Protein AF-A0A2N0QLE8-F1 (afdb_monomer_lite)

Radius of gyration: 38.14 Å; chains: 1; bounding box: 116×66×72 Å

pLDDT: mean 71.09, std 22.82, range [26.22, 97.25]

Sequence (219 aa):
MAENKKRPSTKAKSKGGPLIFEIIGLLLIAFGIIVYFEFGVVGSVVQSAAMFLFGNLYILLPFFSVFLALFLMIQRKGITFKDRIIQGSILIICSLSIFSHSFLFEDLTRSGAKVAAWVILFIGMILITGKALIPFIFEKGPELKKKFARKRKNKRSSGQRESKRPKRQVQKEESPANEIVATSFEEPPIIFKEPEPIEEPKISAFTQNIKNDTSETIE

Organism: NCBI:txid588596

Foldseek 3Di:
DDDPDDDPDPPPPCPPPLVVLLVVLVVLLVVLVCLLVVPPPSNVVVLVVLCVQQPPCSNCVSVVSNVVSVVSNVVVDDDDCPDPVNVVVVVVSNVNSVVNNVVNVVVVCVVVVVVVVVVVVVVVVVVVVVDDCVVVCVVCVVVVVVVVVVVVPVVPPPDDDDDDDDDDDDDDDDDDDDDDDDDDDDDDDDDDDDDDDDDDDDPPPPPPPPVPVVPPDDD

Secondary structure (DSSP, 8-state):
-----PPP---------THHHHHHHHHHHHHHHHHHTT-HHHHHHHHHHHHHHHGGGGGHHHHHHHHHHHHHHHH-----TT-HHHHHHHHHHHHHHHHHHHHHHHHHHHHHHHHHHHHHHHHHHHHHTTS-SHHHHHHHHHHHHHHHHHHHHTTSSS-----------------------------------PPPP-------SSSTTSSSSSSSS--

Structure (mmCIF, N/CA/C/O backbone):
data_AF-A0A2N0QLE8-F1
#
_entry.id   AF-A0A2N0QLE8-F1
#
loop_
_atom_site.group_PDB
_atom_site.id
_atom_site.type_symbol
_atom_site.label_atom_id
_atom_site.label_alt_id
_atom_site.label_comp_id
_atom_site.label_asym_id
_atom_site.label_entity_id
_atom_site.label_seq_id
_atom_site.pdbx_PDB_ins_code
_atom_site.Cartn_x
_atom_site.Cartn_y
_atom_site.Cartn_z
_atom_site.occupancy
_atom_site.B_iso_or_equiv
_atom_site.auth_seq_id
_atom_site.auth_comp_id
_atom_site.auth_asym_id
_atom_site.auth_atom_id
_atom_site.pdbx_PDB_model_num
ATOM 1 N N . MET A 1 1 ? -55.351 29.775 25.440 1.00 51.03 1 MET A N 1
ATOM 2 C CA . MET A 1 1 ? -54.182 29.670 24.539 1.00 51.03 1 MET A CA 1
ATOM 3 C C . MET A 1 1 ? -53.484 28.356 24.841 1.00 51.03 1 MET A C 1
ATOM 5 O O . MET A 1 1 ? -53.081 28.156 25.976 1.00 51.03 1 MET A O 1
ATOM 9 N N . ALA A 1 2 ? -53.468 27.428 23.882 1.00 50.97 2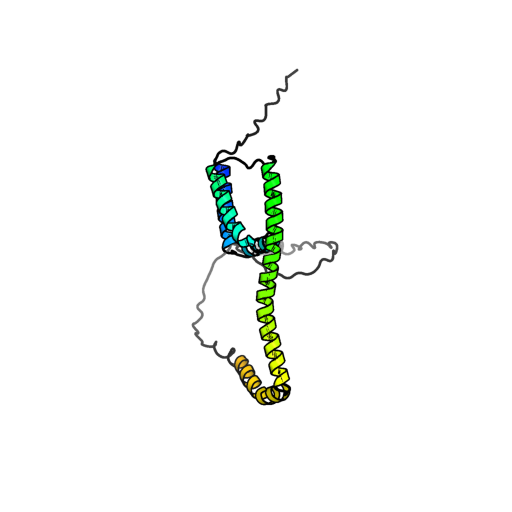 ALA A N 1
ATOM 10 C CA . ALA A 1 2 ? -52.936 26.080 24.066 1.00 50.97 2 ALA A CA 1
ATOM 11 C C . ALA A 1 2 ? -51.401 26.080 23.986 1.00 50.97 2 ALA A C 1
ATOM 13 O O . ALA A 1 2 ? -50.817 26.621 23.048 1.00 50.97 2 ALA A O 1
ATOM 14 N N . GLU A 1 3 ? -50.763 25.470 24.982 1.00 55.84 3 GLU A N 1
ATOM 15 C CA . GLU A 1 3 ? -49.319 25.281 25.076 1.00 55.84 3 GLU A CA 1
ATOM 16 C C . GLU A 1 3 ? -48.857 24.247 24.034 1.00 55.84 3 GLU A C 1
ATOM 18 O O . GLU A 1 3 ? -49.187 23.063 24.112 1.00 55.84 3 GLU A O 1
ATOM 23 N N . ASN A 1 4 ? -48.086 24.683 23.034 1.00 59.69 4 ASN A N 1
ATOM 24 C CA . ASN A 1 4 ? -47.469 23.779 22.065 1.00 59.69 4 ASN A CA 1
ATOM 25 C C . ASN A 1 4 ? -46.185 23.181 22.661 1.00 59.69 4 ASN A C 1
ATOM 27 O O . ASN A 1 4 ? -45.073 23.662 22.430 1.00 59.69 4 ASN A O 1
ATOM 31 N N . LYS A 1 5 ? -46.351 22.123 23.455 1.00 59.91 5 LYS A N 1
ATOM 32 C CA . LYS A 1 5 ? -45.246 21.330 23.992 1.00 59.91 5 LYS A CA 1
ATOM 33 C C . LYS A 1 5 ? -44.658 20.451 22.885 1.00 59.91 5 LYS A C 1
ATOM 35 O O . LYS A 1 5 ? -45.136 19.346 22.620 1.00 59.91 5 LYS A O 1
ATOM 40 N N . LYS A 1 6 ? -43.595 20.937 22.234 1.00 60.59 6 LYS A N 1
ATOM 41 C CA . LYS A 1 6 ? -42.796 20.143 21.289 1.00 60.59 6 LYS A CA 1
ATOM 42 C C . LYS A 1 6 ? -42.231 18.914 22.009 1.00 60.59 6 LYS A C 1
ATOM 44 O O . LYS A 1 6 ? -41.494 19.034 22.986 1.00 60.59 6 LYS A O 1
ATOM 49 N N . ARG A 1 7 ? -42.587 17.724 21.521 1.00 61.38 7 ARG A N 1
ATOM 50 C CA . ARG A 1 7 ? -42.044 16.446 22.002 1.00 61.38 7 ARG A CA 1
ATOM 51 C C . ARG A 1 7 ? -40.531 16.411 21.740 1.00 61.38 7 ARG A C 1
ATOM 53 O O . ARG A 1 7 ? -40.123 16.754 20.629 1.00 61.38 7 ARG A O 1
ATOM 60 N N . PRO A 1 8 ? -39.692 15.984 22.699 1.00 51.44 8 PRO A N 1
ATOM 61 C CA . PRO A 1 8 ? -38.280 15.779 22.420 1.00 51.44 8 PRO A CA 1
ATOM 62 C C . PRO A 1 8 ? -38.151 14.606 21.443 1.00 51.44 8 PRO A C 1
ATOM 64 O O . PRO A 1 8 ? -38.549 13.484 21.748 1.00 51.44 8 PRO A O 1
ATOM 67 N N . SER A 1 9 ? -37.619 14.861 20.246 1.00 51.72 9 SER A N 1
ATOM 68 C CA . SER A 1 9 ? -37.240 13.792 19.327 1.00 51.72 9 SER A CA 1
ATOM 69 C C . SER A 1 9 ? -36.093 13.014 19.969 1.00 51.72 9 SER A C 1
ATOM 71 O O . SER A 1 9 ? -34.979 13.534 20.094 1.00 51.72 9 SER A O 1
ATOM 73 N N . THR A 1 10 ? -36.351 11.784 20.399 1.00 53.03 10 THR A N 1
ATOM 74 C CA . THR A 1 10 ? -35.316 10.876 20.888 1.00 53.03 10 THR A CA 1
ATOM 75 C C . THR A 1 10 ? -34.367 10.577 19.732 1.00 53.03 10 THR A C 1
ATOM 77 O O . THR A 1 10 ? -34.635 9.713 18.902 1.00 53.03 10 THR A O 1
ATOM 80 N N . LYS A 1 11 ? -33.251 11.309 19.635 1.00 47.53 11 LYS A N 1
ATOM 81 C CA . LYS A 1 11 ? -32.149 10.896 18.766 1.00 47.53 11 LYS A CA 1
ATOM 82 C C . LYS A 1 11 ? -31.651 9.553 19.295 1.00 47.53 11 LYS A C 1
ATOM 84 O O . LYS A 1 11 ? -31.112 9.499 20.400 1.00 47.53 11 LYS A O 1
ATOM 89 N N . ALA A 1 12 ? -31.849 8.488 18.519 1.00 48.75 12 ALA A N 1
ATOM 90 C CA . ALA A 1 12 ? -31.263 7.181 18.777 1.00 48.75 12 ALA A CA 1
ATOM 91 C C . ALA A 1 12 ? -29.738 7.338 18.804 1.00 48.75 12 ALA A C 1
ATOM 93 O O . ALA A 1 12 ? -29.064 7.417 17.780 1.00 48.75 12 ALA A O 1
ATOM 94 N N . LYS A 1 13 ? -29.195 7.476 20.010 1.00 48.50 13 LYS A N 1
ATOM 95 C CA . LYS A 1 13 ? -27.764 7.554 20.258 1.00 48.50 13 LYS A CA 1
ATOM 96 C C . LYS A 1 13 ? -27.242 6.128 20.145 1.00 48.50 13 LYS A C 1
ATOM 98 O O . LYS A 1 13 ? -27.149 5.440 21.159 1.00 48.50 13 LYS A O 1
ATOM 103 N N . SER A 1 14 ? -26.934 5.663 18.932 1.00 55.22 14 SER A N 1
ATOM 104 C CA . SER A 1 14 ? -26.194 4.411 18.768 1.00 55.22 14 SER A CA 1
ATOM 105 C C . SER A 1 14 ? -24.768 4.649 19.265 1.00 55.22 14 SER A C 1
ATOM 107 O O . SER A 1 14 ? -23.844 4.946 18.508 1.00 55.22 14 SER A O 1
ATOM 109 N N . LYS A 1 15 ? -24.588 4.576 20.586 1.00 53.97 15 LYS A N 1
ATOM 110 C CA . LYS A 1 15 ? -23.293 4.266 21.176 1.00 53.97 15 LYS A CA 1
ATOM 111 C C . LYS A 1 15 ? -22.970 2.868 20.676 1.00 53.97 15 LYS A C 1
ATOM 113 O O . LYS A 1 15 ? -23.457 1.890 21.231 1.00 53.97 15 LYS A O 1
ATOM 118 N N . GLY A 1 16 ? -22.266 2.802 19.554 1.00 58.22 16 GLY A N 1
ATOM 119 C CA . GLY A 1 16 ? -21.812 1.549 18.992 1.00 58.22 16 GLY A CA 1
ATOM 120 C C . GLY A 1 16 ? -21.082 0.771 20.068 1.00 58.22 16 GLY A C 1
ATOM 121 O O . GLY A 1 16 ? -20.098 1.258 20.622 1.00 58.22 16 GLY A O 1
ATOM 122 N N . GLY A 1 17 ? -21.640 -0.378 20.429 1.00 76.19 17 GLY A N 1
ATOM 123 C CA . GLY A 1 17 ? -21.050 -1.243 21.431 1.00 76.19 17 GLY A CA 1
ATOM 124 C C . GLY A 1 17 ? -19.726 -1.850 20.947 1.00 76.19 17 GLY A C 1
ATOM 125 O O . GLY A 1 17 ? -19.230 -1.516 19.867 1.00 76.19 17 GLY A O 1
ATOM 126 N N . PRO A 1 18 ? -19.182 -2.809 21.711 1.00 80.19 18 PRO A N 1
ATOM 127 C CA . PRO A 1 18 ? -17.963 -3.547 21.367 1.00 80.19 18 PRO A CA 1
ATOM 128 C C . PRO A 1 18 ? -17.946 -4.130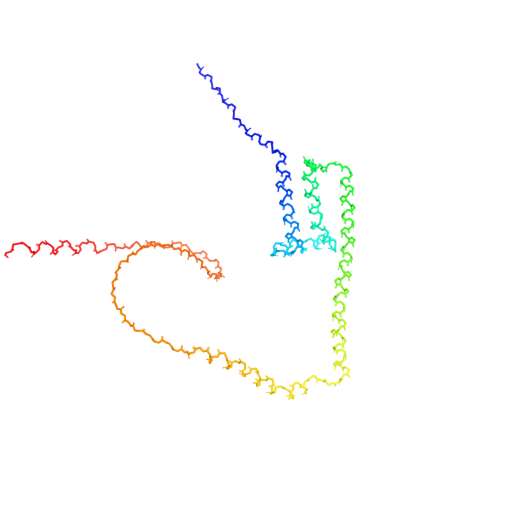 19.941 1.00 80.19 18 PRO A C 1
ATOM 130 O O . PRO A 1 18 ? -16.876 -4.311 19.371 1.00 80.19 18 PRO A O 1
ATOM 133 N N . LEU A 1 19 ? -19.126 -4.363 19.358 1.00 87.94 19 LEU A N 1
ATOM 134 C CA . LEU A 1 19 ? -19.336 -4.947 18.033 1.00 87.94 19 LEU A CA 1
ATOM 135 C C . LEU A 1 19 ? -18.726 -4.136 16.880 1.00 87.94 19 LEU A C 1
ATOM 137 O O . LEU A 1 19 ? -18.297 -4.725 15.895 1.00 87.94 19 LEU A O 1
ATOM 141 N N . ILE A 1 20 ? -18.640 -2.801 16.978 1.00 88.12 20 ILE A N 1
ATOM 142 C CA . ILE A 1 20 ? -18.041 -1.997 15.892 1.00 88.12 20 ILE A CA 1
ATOM 143 C C . ILE A 1 20 ? -16.554 -2.325 15.729 1.00 88.12 20 ILE A C 1
ATOM 145 O O . ILE A 1 20 ? -16.068 -2.433 14.605 1.00 88.12 20 ILE A O 1
ATOM 149 N N . PHE A 1 21 ? -15.843 -2.510 16.844 1.00 89.75 21 PHE A N 1
ATOM 150 C CA . PHE A 1 21 ? -14.416 -2.832 16.841 1.00 89.75 21 PHE A CA 1
ATOM 151 C C . PHE A 1 21 ? -14.147 -4.232 16.274 1.00 89.75 21 PHE A C 1
ATOM 153 O O . PHE A 1 21 ? -13.132 -4.459 15.622 1.00 89.75 21 PHE A O 1
ATOM 160 N N . GLU A 1 22 ? -15.081 -5.159 16.466 1.00 92.12 22 GLU A N 1
ATOM 161 C CA . GLU A 1 22 ? -15.001 -6.502 15.899 1.00 92.12 22 GLU A CA 1
ATOM 162 C C . G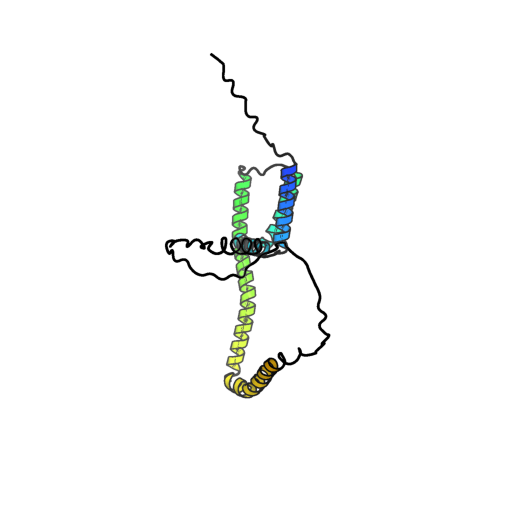LU A 1 22 ? -15.257 -6.494 14.389 1.00 92.12 22 GLU A C 1
ATOM 164 O O . GLU A 1 22 ? -14.443 -7.005 13.626 1.00 92.12 22 GLU A O 1
ATOM 169 N N . ILE A 1 23 ? -16.322 -5.824 13.937 1.00 94.06 23 ILE A N 1
ATOM 170 C CA . ILE A 1 23 ? -16.660 -5.721 12.510 1.00 94.06 23 ILE A CA 1
ATOM 171 C C . ILE A 1 23 ? -15.545 -5.011 11.735 1.00 94.06 23 ILE A C 1
ATOM 173 O O . ILE A 1 23 ? -15.119 -5.492 10.686 1.00 94.06 23 ILE A O 1
ATOM 177 N N . ILE A 1 24 ? -15.043 -3.884 12.254 1.00 93.69 24 ILE A N 1
ATOM 178 C CA . ILE A 1 24 ? -13.978 -3.133 11.581 1.00 93.69 24 ILE A CA 1
ATOM 179 C C . ILE A 1 24 ? -12.664 -3.925 11.566 1.00 93.69 24 ILE A C 1
ATOM 181 O O . ILE A 1 24 ? -11.942 -3.876 10.575 1.00 93.69 24 ILE A O 1
ATOM 185 N N . GLY A 1 25 ? -12.370 -4.691 12.624 1.00 94.38 25 GLY A N 1
ATOM 186 C CA . GLY A 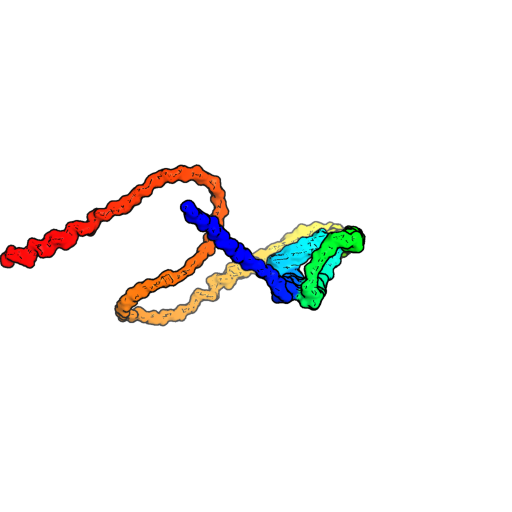1 25 ? -11.203 -5.568 12.665 1.00 94.38 25 GLY A CA 1
ATOM 187 C C . GLY A 1 25 ? -11.308 -6.696 11.639 1.00 94.38 25 GLY A C 1
ATOM 188 O O . GLY A 1 25 ? -10.359 -6.948 10.904 1.00 94.38 25 GLY A O 1
ATOM 189 N N . LEU A 1 26 ? -12.477 -7.327 11.514 1.00 95.75 26 LEU A N 1
ATOM 190 C CA . LEU A 1 26 ? -12.699 -8.425 10.570 1.00 95.75 26 LEU A CA 1
ATOM 191 C C . LEU A 1 26 ? -12.578 -7.921 9.124 1.00 95.75 26 LEU A C 1
ATOM 193 O O . LEU A 1 26 ? -11.944 -8.563 8.286 1.00 95.75 26 LEU A O 1
ATOM 197 N N . LEU A 1 27 ? -13.086 -6.712 8.865 1.00 96.69 27 LEU A N 1
ATOM 198 C CA . LEU A 1 27 ? -12.907 -6.011 7.596 1.00 96.69 27 LEU A CA 1
ATOM 199 C C . LEU A 1 27 ? -11.430 -5.682 7.320 1.00 96.69 27 LEU A C 1
ATOM 201 O O . LEU A 1 27 ? -10.964 -5.915 6.207 1.00 96.69 27 LEU A O 1
ATOM 205 N N . LEU A 1 28 ? -10.671 -5.199 8.313 1.00 95.81 28 LEU A N 1
ATOM 206 C CA . LEU A 1 28 ? -9.233 -4.930 8.159 1.00 95.81 28 LEU A CA 1
ATOM 207 C C . LEU A 1 28 ? -8.415 -6.203 7.888 1.00 95.81 28 LEU A C 1
ATOM 209 O O . LEU A 1 28 ? -7.434 -6.150 7.146 1.00 95.81 28 LEU A O 1
ATOM 213 N N . ILE A 1 29 ? -8.795 -7.337 8.488 1.00 97.25 29 ILE A N 1
ATOM 214 C CA . ILE A 1 29 ? -8.159 -8.636 8.225 1.00 97.25 29 ILE A CA 1
ATOM 215 C C . ILE A 1 29 ? -8.434 -9.054 6.784 1.00 97.25 29 ILE A C 1
ATOM 217 O O . ILE A 1 29 ? -7.495 -9.376 6.060 1.00 97.25 29 ILE A O 1
ATOM 221 N N . ALA A 1 30 ? -9.696 -8.999 6.345 1.00 97.00 30 ALA A N 1
ATOM 222 C CA . ALA A 1 30 ? -10.063 -9.312 4.966 1.00 97.00 30 ALA A CA 1
ATOM 223 C C . ALA A 1 30 ? -9.307 -8.418 3.969 1.00 97.00 30 ALA A C 1
ATOM 225 O O . ALA A 1 30 ? -8.750 -8.916 2.994 1.00 97.00 30 ALA A O 1
ATOM 226 N N . PHE A 1 31 ? -9.210 -7.117 4.254 1.00 96.38 31 PHE A N 1
ATOM 227 C CA . PHE A 1 31 ? -8.419 -6.180 3.461 1.00 96.38 31 PHE A CA 1
ATOM 228 C C . PHE A 1 31 ? -6.929 -6.551 3.435 1.00 96.38 31 PHE A C 1
ATOM 230 O O . PHE A 1 31 ? -6.338 -6.617 2.362 1.00 96.38 31 PHE A O 1
ATOM 237 N N . GLY A 1 32 ? -6.330 -6.857 4.590 1.00 96.38 32 GLY A N 1
ATOM 238 C CA . GLY A 1 32 ? -4.931 -7.280 4.680 1.00 96.38 32 GLY A CA 1
ATOM 239 C C . GLY A 1 32 ? -4.643 -8.544 3.867 1.00 96.38 32 GLY A C 1
ATOM 240 O O . GLY A 1 32 ? -3.634 -8.603 3.173 1.00 96.38 32 GLY A O 1
ATOM 241 N N . ILE A 1 33 ? -5.557 -9.518 3.887 1.00 96.56 33 ILE A N 1
ATOM 242 C CA . ILE A 1 33 ? -5.473 -10.743 3.078 1.00 96.56 33 ILE A CA 1
ATOM 243 C C . ILE A 1 33 ? -5.570 -10.415 1.580 1.00 96.56 33 ILE A C 1
ATOM 245 O O . ILE A 1 33 ? -4.753 -10.899 0.801 1.00 96.56 33 ILE A O 1
ATOM 249 N N . ILE A 1 34 ? -6.530 -9.577 1.171 1.00 96.44 34 ILE A N 1
ATOM 250 C CA . ILE A 1 34 ? -6.701 -9.153 -0.231 1.00 96.44 34 ILE A CA 1
ATOM 251 C C . ILE A 1 34 ? -5.445 -8.473 -0.768 1.00 96.44 34 ILE A C 1
ATOM 253 O O . ILE A 1 34 ? -5.038 -8.758 -1.892 1.00 96.44 34 ILE A O 1
ATOM 257 N N . VAL A 1 35 ? -4.831 -7.599 0.029 1.00 96.25 35 VAL A N 1
ATOM 258 C CA . VAL A 1 35 ? -3.577 -6.939 -0.340 1.00 96.25 35 VAL A CA 1
ATOM 259 C C . VAL A 1 35 ? -2.440 -7.957 -0.397 1.00 96.25 35 VAL A C 1
ATOM 261 O O . VAL A 1 35 ? -1.803 -8.064 -1.433 1.00 96.25 35 VAL A O 1
ATOM 264 N N . TYR A 1 36 ? -2.243 -8.772 0.647 1.00 95.50 36 TYR A N 1
ATOM 265 C CA . TYR A 1 36 ? -1.140 -9.742 0.721 1.00 95.50 36 TYR A CA 1
ATOM 266 C C . TYR A 1 36 ? -1.083 -10.703 -0.471 1.00 95.50 36 TYR A C 1
ATOM 268 O O . TYR A 1 36 ? -0.008 -10.959 -1.008 1.00 95.50 36 TYR A O 1
ATOM 276 N N . PHE A 1 37 ? -2.237 -11.233 -0.879 1.00 96.31 37 PHE A N 1
ATOM 277 C CA . PHE A 1 37 ? -2.338 -12.149 -2.015 1.00 96.31 37 PHE A CA 1
ATOM 278 C C . PHE A 1 37 ? -2.532 -11.442 -3.361 1.00 96.31 37 PHE A C 1
ATOM 280 O O . PHE A 1 37 ? -2.709 -12.120 -4.370 1.00 96.31 37 PHE A O 1
ATOM 287 N N . GLU A 1 38 ? -2.539 -10.107 -3.385 1.00 95.25 38 GLU A N 1
ATOM 288 C CA . GLU A 1 38 ? -2.814 -9.306 -4.579 1.00 95.25 38 GLU A CA 1
ATOM 289 C C . GLU A 1 38 ? -4.123 -9.726 -5.281 1.00 95.25 38 GLU A C 1
ATOM 291 O O . GLU A 1 38 ? -4.199 -9.812 -6.509 1.00 95.25 38 GLU A O 1
ATOM 296 N N . PHE A 1 39 ? -5.185 -10.012 -4.514 1.00 94.25 39 PHE A N 1
ATOM 297 C CA . PHE A 1 39 ? -6.436 -10.503 -5.091 1.00 94.25 39 PHE A CA 1
ATOM 298 C C . PHE A 1 39 ? -7.105 -9.432 -5.965 1.00 94.25 39 PHE A C 1
ATOM 300 O O . PHE A 1 39 ? -7.609 -8.406 -5.494 1.00 94.25 39 PHE A O 1
ATOM 307 N N . GLY A 1 40 ? -7.145 -9.715 -7.268 1.00 94.00 40 GLY A N 1
ATOM 308 C CA . GLY A 1 40 ? -7.770 -8.869 -8.276 1.00 94.00 40 GLY A CA 1
ATOM 309 C C . GLY A 1 40 ? -7.046 -7.540 -8.514 1.00 94.00 40 GLY A C 1
ATOM 310 O O . GLY A 1 40 ? -5.898 -7.316 -8.123 1.00 94.00 40 GLY A O 1
ATOM 311 N N . VAL A 1 41 ? -7.754 -6.620 -9.170 1.00 96.38 41 VAL A N 1
ATOM 312 C CA . VAL A 1 41 ? -7.236 -5.271 -9.449 1.00 96.38 41 VAL A CA 1
ATOM 313 C C . VAL A 1 41 ? -7.063 -4.475 -8.156 1.00 96.38 41 VAL A C 1
ATOM 315 O O . VAL A 1 41 ? -6.105 -3.728 -8.017 1.00 96.38 41 VAL A O 1
ATOM 318 N N . VAL A 1 42 ? -7.953 -4.657 -7.176 1.00 94.75 42 VAL A N 1
ATOM 319 C CA . VAL A 1 42 ? -7.891 -3.915 -5.909 1.00 94.75 42 VAL A CA 1
ATOM 320 C C . VAL A 1 42 ? -6.622 -4.268 -5.138 1.00 94.75 42 VAL A C 1
ATOM 322 O O . VAL A 1 42 ? -5.897 -3.361 -4.743 1.00 94.75 42 VAL A O 1
ATOM 325 N N . GLY A 1 43 ? -6.325 -5.561 -4.969 1.00 94.94 43 GLY A N 1
ATOM 326 C CA . GLY A 1 43 ? -5.116 -6.003 -4.276 1.00 94.94 43 GLY A CA 1
ATOM 327 C C . GLY A 1 43 ? -3.854 -5.470 -4.949 1.00 94.94 43 GLY A C 1
ATOM 328 O O . GLY A 1 43 ? -3.052 -4.811 -4.299 1.00 94.94 43 GLY A O 1
ATOM 329 N N . SER A 1 44 ? -3.725 -5.658 -6.263 1.00 94.94 44 SER A N 1
ATOM 330 C CA . SER A 1 44 ? -2.540 -5.220 -7.015 1.00 94.94 44 SER A CA 1
ATOM 331 C C . SER A 1 44 ? -2.368 -3.696 -7.076 1.00 94.94 44 SER A C 1
ATOM 333 O O . SER A 1 44 ? -1.248 -3.203 -6.936 1.00 94.94 44 SER A O 1
ATOM 335 N N . VAL A 1 45 ? -3.446 -2.918 -7.222 1.00 96.75 45 VAL A N 1
ATOM 336 C CA . VAL A 1 45 ? -3.378 -1.444 -7.207 1.00 96.75 45 VAL A CA 1
ATOM 337 C C . VAL A 1 45 ? -3.018 -0.930 -5.820 1.00 96.75 45 VAL A C 1
ATOM 339 O O . VAL A 1 45 ? -2.161 -0.057 -5.700 1.00 96.75 45 VAL A O 1
ATOM 342 N N . VAL A 1 46 ? -3.624 -1.480 -4.767 1.00 96.62 46 VAL A N 1
ATOM 343 C CA . VAL A 1 46 ? -3.294 -1.099 -3.388 1.00 96.62 46 VAL A CA 1
ATOM 344 C C . VAL A 1 46 ? -1.855 -1.486 -3.055 1.00 96.62 46 VAL A C 1
ATOM 346 O O . VAL A 1 46 ? -1.140 -0.680 -2.469 1.00 96.62 46 VAL A O 1
ATOM 349 N N . GLN A 1 47 ? -1.402 -2.666 -3.481 1.00 95.81 47 GLN A N 1
ATOM 350 C CA . GLN A 1 47 ? -0.019 -3.123 -3.337 1.00 95.81 47 GLN A CA 1
ATOM 351 C C . GLN A 1 47 ? 0.955 -2.201 -4.081 1.00 95.81 47 GLN A C 1
ATOM 353 O O . GLN A 1 47 ? 1.966 -1.795 -3.519 1.00 95.81 47 GLN A O 1
ATOM 358 N N . SER A 1 48 ? 0.621 -1.793 -5.308 1.00 94.75 48 SER A N 1
ATOM 359 C CA . SER A 1 48 ? 1.436 -0.864 -6.102 1.00 94.75 48 SER A CA 1
ATOM 360 C C . SER A 1 48 ? 1.498 0.524 -5.463 1.00 94.75 48 SER A C 1
ATOM 362 O O . SER A 1 48 ? 2.566 1.124 -5.373 1.00 94.75 48 SER A O 1
ATOM 364 N N . ALA A 1 49 ? 0.369 1.028 -4.959 1.00 95.50 49 ALA A N 1
ATOM 365 C CA . ALA A 1 49 ? 0.319 2.287 -4.223 1.00 95.50 49 ALA A CA 1
ATOM 366 C C . ALA A 1 49 ? 1.113 2.203 -2.910 1.00 95.50 49 ALA A C 1
ATOM 368 O O . ALA A 1 49 ? 1.825 3.139 -2.556 1.00 95.50 49 ALA A O 1
ATOM 369 N N . ALA A 1 50 ? 1.045 1.073 -2.207 1.00 94.81 50 ALA A N 1
ATOM 370 C CA . ALA A 1 50 ? 1.830 0.821 -1.006 1.00 94.81 50 ALA A CA 1
ATOM 371 C C . ALA A 1 50 ? 3.331 0.756 -1.311 1.00 94.81 50 ALA A C 1
ATOM 373 O O . ALA A 1 50 ? 4.118 1.369 -0.596 1.00 94.81 50 ALA A O 1
ATOM 374 N N . MET A 1 51 ? 3.723 0.074 -2.389 1.00 93.56 51 MET A N 1
ATOM 375 C CA . MET A 1 51 ? 5.099 0.040 -2.892 1.00 93.56 51 MET A CA 1
ATOM 376 C C . MET A 1 51 ? 5.603 1.446 -3.216 1.00 93.56 51 MET A C 1
ATOM 378 O O . MET A 1 51 ? 6.727 1.795 -2.870 1.00 93.56 51 MET A O 1
ATOM 382 N N . PHE A 1 52 ? 4.745 2.279 -3.802 1.00 93.19 52 PHE A N 1
ATOM 383 C CA . PHE A 1 52 ? 5.059 3.673 -4.088 1.00 93.19 52 PHE A CA 1
ATOM 384 C C . PHE A 1 52 ? 5.155 4.556 -2.832 1.00 93.19 52 PHE A C 1
ATOM 386 O O . PHE A 1 52 ? 5.951 5.481 -2.826 1.00 93.19 52 PHE A O 1
ATOM 393 N N . LEU A 1 53 ? 4.370 4.312 -1.773 1.00 93.00 53 LEU A N 1
ATOM 394 C CA . LEU A 1 53 ? 4.397 5.138 -0.551 1.00 93.00 53 LEU A CA 1
ATOM 395 C C . LEU A 1 53 ? 5.422 4.689 0.491 1.00 93.00 53 LEU A C 1
ATOM 397 O O . LEU A 1 53 ? 5.880 5.516 1.279 1.00 93.00 53 LEU A O 1
ATOM 401 N N . PHE A 1 54 ? 5.728 3.394 0.553 1.00 94.12 54 PHE A N 1
ATOM 402 C CA . PHE A 1 54 ? 6.563 2.789 1.596 1.00 94.12 54 PHE A CA 1
ATOM 403 C C . PHE A 1 54 ? 7.872 2.210 1.056 1.00 94.12 54 PHE A C 1
ATOM 405 O O . PHE A 1 54 ? 8.690 1.717 1.836 1.00 94.12 54 PHE A O 1
ATOM 412 N N . GLY A 1 55 ? 8.104 2.257 -0.256 1.00 92.62 55 GLY A N 1
ATOM 413 C CA . GLY A 1 55 ? 9.262 1.634 -0.882 1.00 92.62 55 GLY A CA 1
ATOM 414 C C . GLY A 1 55 ? 9.225 0.112 -0.723 1.00 92.62 55 GLY A C 1
ATOM 415 O O . GLY A 1 55 ? 8.174 -0.517 -0.831 1.00 92.62 55 GLY A O 1
ATOM 416 N N . ASN A 1 56 ? 10.369 -0.489 -0.397 1.00 92.25 56 ASN A N 1
ATOM 417 C CA . ASN A 1 56 ? 10.499 -1.935 -0.197 1.00 92.25 56 ASN A CA 1
ATOM 418 C C . ASN A 1 56 ? 9.702 -2.475 1.017 1.00 92.25 56 ASN A C 1
ATOM 420 O O . ASN A 1 56 ? 9.339 -3.648 1.065 1.00 92.25 56 ASN A O 1
ATOM 424 N N . LEU A 1 57 ? 9.362 -1.621 1.990 1.00 93.31 57 LEU A N 1
ATOM 425 C CA . LEU A 1 57 ? 8.595 -1.988 3.192 1.00 93.31 57 LEU A CA 1
ATOM 426 C C . LEU A 1 57 ? 7.108 -2.292 2.937 1.00 93.31 57 LEU A C 1
ATOM 428 O O . LEU A 1 57 ? 6.400 -2.660 3.875 1.00 93.31 57 LEU A O 1
ATOM 432 N N . TYR A 1 58 ? 6.614 -2.175 1.702 1.00 93.19 58 TYR A N 1
ATOM 433 C CA . TYR A 1 58 ? 5.206 -2.429 1.373 1.00 93.19 58 TYR A CA 1
ATOM 434 C C . TYR A 1 58 ? 4.731 -3.838 1.744 1.00 93.19 58 TYR A C 1
ATOM 436 O O . TYR A 1 58 ? 3.577 -4.005 2.133 1.00 93.19 58 TYR A O 1
ATOM 444 N N . ILE A 1 59 ? 5.625 -4.834 1.709 1.00 90.88 59 ILE A N 1
ATOM 445 C CA . ILE A 1 59 ? 5.310 -6.210 2.114 1.00 90.88 59 ILE A CA 1
ATOM 446 C C . ILE A 1 59 ? 4.871 -6.297 3.580 1.00 90.88 59 ILE A C 1
ATOM 448 O O . ILE A 1 59 ? 4.128 -7.200 3.950 1.00 90.88 59 ILE A O 1
ATOM 452 N N . LEU A 1 60 ? 5.293 -5.345 4.418 1.00 94.25 60 LEU A N 1
ATOM 453 C CA . LEU A 1 60 ? 4.956 -5.288 5.837 1.00 94.25 60 LEU A CA 1
ATOM 454 C C . LEU A 1 60 ? 3.554 -4.710 6.085 1.00 94.25 60 LEU A C 1
ATOM 456 O O . LEU A 1 60 ? 2.959 -4.975 7.129 1.00 94.25 60 LEU A O 1
ATOM 460 N N . LEU A 1 61 ? 3.005 -3.955 5.128 1.00 94.62 61 LEU A N 1
ATOM 461 C CA . LEU A 1 61 ? 1.692 -3.317 5.223 1.00 94.62 61 LEU A CA 1
ATOM 462 C C . LEU A 1 61 ? 0.547 -4.309 5.521 1.00 94.62 61 LEU A C 1
ATOM 464 O O . LEU A 1 61 ? -0.199 -4.055 6.471 1.00 94.62 61 LEU A O 1
ATOM 468 N N . PRO A 1 62 ? 0.380 -5.437 4.797 1.00 95.19 62 PRO A N 1
ATOM 469 C CA . PRO A 1 62 ? -0.673 -6.402 5.111 1.00 95.19 62 PRO A CA 1
ATOM 470 C C . PRO A 1 62 ? -0.509 -7.034 6.501 1.00 95.19 62 PRO A C 1
ATOM 472 O O . PRO A 1 62 ? -1.498 -7.180 7.220 1.00 95.19 62 PRO A O 1
ATOM 475 N N . PHE A 1 63 ? 0.722 -7.333 6.937 1.00 96.12 63 PHE A N 1
ATOM 476 C CA . PHE A 1 63 ? 0.976 -7.840 8.294 1.00 96.12 63 PHE A CA 1
ATOM 477 C C . PHE A 1 63 ? 0.624 -6.803 9.361 1.00 96.12 63 PHE A C 1
ATOM 479 O O . PHE A 1 63 ? -0.002 -7.135 10.368 1.00 96.12 63 PHE A O 1
ATOM 486 N N . PHE A 1 64 ? 0.974 -5.536 9.126 1.00 94.75 64 PHE A N 1
ATOM 487 C CA . PHE A 1 64 ? 0.622 -4.436 10.015 1.00 94.75 64 PHE A CA 1
ATOM 488 C C . PHE A 1 64 ? -0.895 -4.217 10.077 1.00 94.75 64 PHE A C 1
ATOM 490 O O . PHE A 1 64 ? -1.425 -3.989 11.160 1.00 94.75 64 PHE A O 1
ATOM 497 N N . SER A 1 65 ? -1.613 -4.365 8.957 1.00 95.56 65 SER A N 1
ATOM 498 C CA . SER A 1 65 ? -3.083 -4.311 8.918 1.00 95.56 65 SER A CA 1
ATOM 499 C C . SER A 1 65 ? -3.712 -5.404 9.784 1.00 95.56 65 SER A C 1
ATOM 501 O O . SER A 1 65 ? -4.592 -5.124 10.596 1.00 95.56 65 SER A O 1
ATOM 503 N N . VAL A 1 66 ? -3.229 -6.646 9.673 1.00 96.75 66 VAL A N 1
ATOM 504 C CA . VAL A 1 66 ? -3.718 -7.765 10.495 1.00 96.75 66 VAL A CA 1
ATOM 505 C C . VAL A 1 66 ? -3.394 -7.543 11.975 1.00 96.75 66 VAL A C 1
ATOM 507 O O . VAL A 1 66 ? -4.266 -7.716 12.826 1.00 96.75 66 VAL A O 1
ATOM 510 N N . PHE A 1 67 ? -2.177 -7.095 12.296 1.00 95.62 67 PHE A N 1
ATOM 511 C CA . PHE A 1 67 ? -1.798 -6.752 13.668 1.00 95.62 67 PHE A CA 1
ATOM 512 C C . PHE A 1 67 ? -2.678 -5.635 14.247 1.00 95.62 67 PHE A C 1
ATOM 514 O O . PHE A 1 67 ? -3.161 -5.752 15.374 1.00 95.62 67 PHE A O 1
ATOM 521 N N . LEU A 1 68 ? -2.940 -4.578 13.472 1.00 94.50 68 LEU A N 1
ATOM 522 C CA . LEU A 1 68 ? -3.793 -3.466 13.882 1.00 94.50 68 LEU A CA 1
ATOM 523 C C . LEU A 1 68 ? -5.240 -3.920 14.102 1.00 94.50 68 LEU A C 1
ATOM 525 O O . LEU A 1 68 ? -5.878 -3.479 15.055 1.00 94.50 68 LEU A O 1
ATOM 529 N N . ALA A 1 69 ? -5.737 -4.838 13.272 1.00 95.00 69 ALA A N 1
ATOM 530 C CA . ALA A 1 69 ? -7.053 -5.440 13.437 1.00 95.00 69 ALA A CA 1
ATOM 531 C C . ALA A 1 69 ? -7.178 -6.215 14.753 1.00 95.00 69 ALA A C 1
ATOM 533 O O . ALA A 1 69 ? -8.117 -5.987 15.516 1.00 95.00 69 ALA A O 1
ATOM 534 N N . LEU A 1 70 ? -6.205 -7.087 15.039 1.00 94.88 70 LEU A N 1
ATOM 535 C CA . LEU A 1 70 ? -6.126 -7.844 16.290 1.00 94.88 70 LEU A CA 1
ATOM 536 C C . LEU A 1 70 ? -6.055 -6.897 17.489 1.00 94.88 70 LEU A C 1
ATOM 538 O O . LEU A 1 70 ? -6.837 -7.018 18.431 1.00 94.88 70 LEU A O 1
ATOM 542 N N . PHE A 1 71 ? -5.161 -5.910 17.433 1.00 93.44 71 PHE A N 1
ATOM 543 C CA . PHE A 1 71 ? -5.008 -4.909 18.482 1.00 93.44 71 PHE A CA 1
ATOM 544 C C . PHE A 1 71 ? -6.321 -4.162 18.755 1.00 93.44 71 PHE A C 1
ATOM 546 O O . PHE A 1 71 ? -6.717 -4.000 19.911 1.00 93.44 71 PHE A O 1
ATOM 553 N N . LEU A 1 72 ? -7.027 -3.752 17.700 1.00 91.81 72 LEU A N 1
ATOM 554 C CA . LEU A 1 72 ? -8.283 -3.013 17.788 1.00 91.81 72 LEU A CA 1
ATOM 555 C C . LEU A 1 72 ? -9.433 -3.890 18.322 1.00 91.81 72 LEU A C 1
ATOM 557 O O . LEU A 1 72 ? -10.199 -3.423 19.169 1.00 91.81 72 LEU A O 1
ATOM 561 N N . MET A 1 73 ? -9.503 -5.165 17.918 1.00 91.50 73 MET A N 1
ATOM 562 C CA . MET A 1 73 ? -10.445 -6.157 18.459 1.00 91.50 73 MET A CA 1
ATOM 563 C C . MET A 1 73 ? -10.233 -6.410 19.957 1.00 91.50 73 MET A C 1
ATOM 565 O O . MET A 1 73 ? -11.202 -6.510 20.711 1.00 91.50 73 MET A O 1
ATOM 569 N N . ILE A 1 74 ? -8.977 -6.491 20.404 1.00 92.25 74 ILE A N 1
ATOM 570 C CA . ILE A 1 74 ? -8.630 -6.797 21.799 1.00 92.25 74 ILE A CA 1
ATOM 571 C C . ILE A 1 74 ? -8.858 -5.577 22.692 1.00 92.25 74 ILE A C 1
ATOM 573 O O . ILE A 1 74 ? -9.531 -5.667 23.722 1.00 92.25 74 ILE A O 1
ATOM 577 N N . GLN A 1 75 ? -8.302 -4.425 22.306 1.00 86.69 75 GLN A N 1
ATOM 578 C CA . GLN A 1 75 ? -8.306 -3.235 23.154 1.00 86.69 75 GLN A CA 1
ATOM 579 C C . GLN A 1 75 ? -9.656 -2.521 23.174 1.00 86.69 75 GLN A C 1
ATOM 581 O O . GLN A 1 75 ? -9.960 -1.863 24.169 1.00 86.69 75 GLN A O 1
ATOM 586 N N . ARG A 1 76 ? -10.468 -2.641 22.110 1.00 87.62 76 ARG A N 1
ATOM 587 C CA . ARG A 1 76 ? -11.797 -2.005 21.990 1.00 87.62 76 ARG A CA 1
ATOM 588 C C . ARG A 1 76 ? -11.782 -0.507 22.333 1.00 87.62 76 ARG A C 1
ATOM 590 O O . ARG A 1 76 ? -12.738 0.037 22.885 1.00 87.62 76 ARG A O 1
ATOM 597 N N . LYS A 1 77 ? -10.663 0.156 22.033 1.00 82.06 77 LYS A N 1
ATOM 598 C CA . LYS A 1 77 ? -10.411 1.585 22.248 1.00 82.06 77 LYS A CA 1
ATOM 599 C C . LYS A 1 77 ? -9.963 2.192 20.922 1.00 82.06 77 LYS A C 1
ATOM 601 O O . LYS A 1 77 ? -9.154 1.601 20.213 1.00 82.06 77 LYS A O 1
ATOM 606 N N . GLY A 1 78 ? -10.510 3.358 20.581 1.00 70.38 78 GLY A N 1
ATOM 607 C CA . GLY A 1 78 ? -10.086 4.116 19.402 1.00 70.38 78 GLY A CA 1
ATOM 608 C C . GLY A 1 78 ? -8.696 4.724 19.597 1.00 70.38 78 GLY A C 1
ATOM 609 O O . GLY A 1 78 ? -8.307 5.043 20.719 1.00 70.38 78 GLY A O 1
ATOM 610 N N . ILE A 1 79 ? -7.956 4.893 18.503 1.00 72.19 79 ILE A N 1
ATOM 611 C CA . ILE A 1 79 ? -6.617 5.490 18.514 1.00 72.19 79 ILE A CA 1
ATOM 612 C C . ILE A 1 79 ? -6.755 7.005 18.709 1.00 72.19 79 ILE A C 1
ATOM 614 O O . ILE A 1 79 ? -7.393 7.689 17.908 1.00 72.19 79 ILE A O 1
ATOM 618 N N . THR A 1 80 ? -6.173 7.546 19.778 1.00 81.31 80 THR A N 1
ATOM 619 C CA . THR A 1 80 ? -6.133 8.990 20.046 1.00 81.31 80 THR A CA 1
ATOM 620 C C . THR A 1 80 ? -4.858 9.602 19.475 1.00 81.31 80 THR A C 1
ATOM 622 O O . THR A 1 80 ? -3.784 9.361 19.996 1.00 81.31 80 THR A O 1
ATOM 625 N N . PHE A 1 81 ? -4.954 10.439 18.437 1.00 76.44 81 PHE A N 1
ATOM 626 C CA . PHE A 1 81 ? -3.799 10.979 17.689 1.00 76.44 81 PHE A CA 1
ATOM 627 C C . PHE A 1 81 ? -3.166 12.266 18.259 1.00 76.44 81 PHE A C 1
ATOM 629 O O . PHE A 1 81 ? -2.548 13.028 17.518 1.00 76.44 81 PHE A O 1
ATOM 636 N N . LYS A 1 82 ? -3.341 12.570 19.549 1.00 82.12 82 LYS A N 1
ATOM 637 C CA . LYS A 1 82 ? -2.915 13.865 20.125 1.00 82.12 82 LYS A CA 1
ATOM 638 C C . LYS A 1 82 ? -1.666 13.812 20.994 1.00 82.12 82 LYS A C 1
ATOM 640 O O . LYS A 1 82 ? -1.192 14.858 21.431 1.00 82.12 82 LYS A O 1
ATOM 645 N N . ASP A 1 83 ? -1.107 12.630 21.203 1.00 88.44 83 ASP A N 1
ATOM 646 C CA . ASP A 1 83 ? 0.080 12.493 22.031 1.00 88.44 83 ASP A CA 1
ATOM 647 C C . ASP A 1 83 ? 1.333 12.897 21.249 1.00 88.44 83 ASP A C 1
ATOM 649 O O . ASP A 1 83 ? 1.546 12.477 20.109 1.00 88.44 83 ASP A O 1
ATOM 653 N N . ARG A 1 84 ? 2.212 13.679 21.887 1.00 91.25 84 ARG A N 1
ATOM 654 C CA . ARG A 1 84 ? 3.525 14.078 21.338 1.00 91.25 84 ARG A CA 1
ATOM 655 C C . ARG A 1 84 ? 4.340 12.871 20.851 1.00 91.25 84 ARG A C 1
ATOM 657 O O . ARG A 1 84 ? 5.096 12.977 19.889 1.00 91.25 84 ARG A O 1
ATOM 664 N N . ILE A 1 85 ? 4.160 11.719 21.497 1.00 91.38 85 ILE A N 1
ATOM 665 C CA . ILE A 1 85 ? 4.811 10.452 21.144 1.00 91.38 85 ILE A CA 1
ATOM 666 C C . ILE A 1 85 ? 4.359 9.967 19.758 1.00 91.38 85 ILE A C 1
ATOM 668 O O . ILE A 1 85 ? 5.185 9.515 18.971 1.00 91.38 85 ILE A O 1
ATOM 672 N N . ILE A 1 86 ? 3.074 10.117 19.421 1.00 91.38 86 ILE A N 1
ATOM 673 C CA . ILE A 1 86 ? 2.518 9.705 18.123 1.00 91.38 86 ILE A CA 1
ATOM 674 C C . ILE A 1 86 ? 3.073 10.593 17.011 1.00 91.38 86 ILE A C 1
ATOM 676 O O . ILE A 1 86 ? 3.470 10.089 15.965 1.00 91.38 86 ILE A O 1
ATOM 680 N N . GLN A 1 87 ? 3.186 11.901 17.258 1.00 91.06 87 GLN A N 1
ATOM 681 C CA . GLN A 1 87 ? 3.830 12.820 16.316 1.00 91.06 87 GLN A CA 1
ATOM 682 C C . GLN A 1 87 ? 5.302 12.450 16.074 1.00 91.06 87 GLN A C 1
ATOM 684 O O . GLN A 1 87 ? 5.746 12.434 14.928 1.00 91.06 87 GLN A O 1
ATOM 689 N N . GLY A 1 88 ? 6.046 12.087 17.126 1.00 93.69 88 GLY A N 1
ATOM 690 C CA . GLY A 1 88 ? 7.420 11.592 16.994 1.00 93.69 88 GLY A CA 1
ATOM 691 C C . GLY A 1 88 ? 7.510 10.276 16.214 1.00 93.69 88 GLY A C 1
ATOM 692 O O . GLY A 1 88 ? 8.347 10.144 15.324 1.00 93.69 88 GLY A O 1
ATOM 693 N N . SER A 1 89 ? 6.609 9.327 16.486 1.00 93.00 89 SER A N 1
ATOM 694 C CA . SER A 1 89 ? 6.535 8.056 15.758 1.00 93.00 89 SER A CA 1
ATOM 695 C C . SER A 1 89 ? 6.267 8.267 14.265 1.00 93.00 89 SER A C 1
ATOM 697 O O . SER A 1 89 ? 6.932 7.638 13.446 1.00 93.00 89 SER A O 1
ATOM 699 N N . ILE A 1 90 ? 5.382 9.202 13.899 1.00 92.94 90 ILE A N 1
ATOM 700 C CA . ILE A 1 90 ? 5.123 9.562 12.497 1.00 92.94 90 ILE A CA 1
ATOM 701 C C . ILE A 1 90 ? 6.395 10.079 11.814 1.00 92.94 90 ILE A C 1
ATOM 703 O O . ILE A 1 90 ? 6.689 9.654 10.701 1.00 92.94 90 ILE A O 1
ATOM 707 N N . LEU A 1 91 ? 7.189 10.936 12.470 1.00 94.81 91 LEU A N 1
ATOM 708 C CA . LEU A 1 91 ? 8.456 11.414 11.897 1.00 94.81 91 LEU A CA 1
ATOM 709 C C . LEU A 1 91 ? 9.467 10.279 11.682 1.00 94.81 91 LEU A C 1
ATOM 711 O O . LEU A 1 91 ? 10.139 10.248 10.651 1.00 94.81 91 LEU A O 1
ATOM 715 N N . ILE A 1 92 ? 9.543 9.324 12.614 1.00 95.12 92 ILE A N 1
ATOM 716 C CA . ILE A 1 92 ? 10.397 8.134 12.476 1.00 95.12 92 ILE A CA 1
ATOM 717 C C . ILE A 1 92 ? 9.932 7.274 11.294 1.00 95.12 92 ILE A C 1
ATOM 719 O O . ILE A 1 92 ? 10.757 6.861 10.482 1.00 95.12 92 ILE A O 1
ATOM 723 N N . ILE A 1 93 ? 8.623 7.045 11.157 1.00 93.50 93 ILE A N 1
ATOM 724 C CA . ILE A 1 93 ? 8.038 6.266 10.055 1.00 93.50 93 ILE A CA 1
ATOM 725 C C . ILE A 1 93 ? 8.272 6.962 8.708 1.00 93.50 93 ILE A C 1
ATOM 727 O O . ILE A 1 93 ? 8.637 6.297 7.743 1.00 93.50 93 ILE A O 1
ATOM 731 N N . CYS A 1 94 ? 8.130 8.288 8.636 1.00 93.88 94 CYS A N 1
ATOM 732 C CA . CYS A 1 94 ? 8.437 9.056 7.427 1.00 93.88 94 CYS A CA 1
ATOM 733 C C . CYS A 1 94 ? 9.915 8.938 7.037 1.00 93.88 94 CYS A C 1
ATOM 735 O O . CYS A 1 94 ? 10.218 8.674 5.875 1.00 93.88 94 CYS A O 1
ATOM 737 N N . SER A 1 95 ? 10.831 9.078 8.000 1.00 95.06 95 SER A N 1
ATOM 738 C CA . SER A 1 95 ? 12.270 8.897 7.766 1.00 95.06 95 SER A CA 1
ATOM 739 C C . SER A 1 95 ? 12.586 7.485 7.260 1.00 95.06 95 SER A C 1
ATOM 741 O O . SER A 1 95 ? 13.271 7.312 6.251 1.00 95.06 95 SER A O 1
ATOM 743 N N . LEU A 1 96 ? 12.006 6.465 7.901 1.00 94.56 96 LEU A N 1
ATOM 744 C CA . LEU A 1 96 ? 12.174 5.071 7.504 1.00 94.56 96 LEU A CA 1
ATOM 745 C C . LEU A 1 96 ? 11.580 4.785 6.116 1.00 94.56 96 LEU A C 1
ATOM 747 O O . LEU A 1 96 ? 12.166 4.023 5.349 1.00 94.56 96 LEU A O 1
ATOM 751 N N . SER A 1 97 ? 10.454 5.414 5.769 1.00 93.31 97 SER A N 1
ATOM 752 C CA . SER A 1 97 ? 9.858 5.295 4.438 1.00 93.31 97 SER A CA 1
ATOM 753 C C . SER A 1 97 ? 10.797 5.838 3.361 1.00 93.31 97 SER A C 1
ATOM 755 O O . SER A 1 97 ? 11.061 5.153 2.374 1.00 93.31 97 SER A O 1
ATOM 757 N N . ILE A 1 98 ? 11.384 7.021 3.574 1.00 93.69 98 ILE A N 1
ATOM 758 C CA . ILE A 1 98 ? 12.360 7.606 2.642 1.00 93.69 98 ILE A CA 1
ATOM 759 C C . ILE A 1 98 ? 13.585 6.695 2.503 1.00 93.69 98 ILE A C 1
ATOM 761 O O . ILE A 1 98 ? 14.035 6.430 1.392 1.00 93.69 98 ILE A O 1
ATOM 765 N N . PHE A 1 99 ? 14.092 6.151 3.611 1.00 94.19 99 PHE A N 1
ATOM 766 C CA . PHE A 1 99 ? 15.200 5.194 3.577 1.00 94.19 99 PHE A CA 1
ATOM 767 C C . PHE A 1 99 ? 14.860 3.926 2.771 1.00 94.19 99 PHE A C 1
ATOM 769 O O . PHE A 1 99 ? 15.651 3.467 1.949 1.00 94.19 99 PHE A O 1
ATOM 776 N N . SER A 1 100 ? 13.655 3.389 2.952 1.00 94.38 100 SER A N 1
ATOM 777 C CA . SER A 1 100 ? 13.147 2.226 2.216 1.00 94.38 100 SER A CA 1
ATOM 778 C C . SER A 1 100 ? 13.003 2.476 0.708 1.00 94.38 100 SER A C 1
ATOM 780 O O . SER A 1 100 ? 13.160 1.547 -0.088 1.00 94.38 100 SER A O 1
ATOM 782 N N . HIS A 1 101 ? 12.756 3.722 0.288 1.00 93.06 101 HIS A N 1
ATOM 783 C CA . HIS A 1 101 ? 12.755 4.076 -1.134 1.00 93.06 101 HIS A CA 1
ATOM 784 C C . HIS A 1 101 ? 14.137 3.928 -1.760 1.00 93.06 101 HIS A C 1
ATOM 786 O O . HIS A 1 101 ? 14.239 3.382 -2.856 1.00 93.06 101 HIS A O 1
ATOM 792 N N . SER A 1 102 ? 15.196 4.361 -1.071 1.00 92.31 102 SER A N 1
ATOM 793 C CA . SER A 1 102 ? 16.569 4.193 -1.563 1.00 92.31 102 SER A CA 1
ATOM 794 C C . SER A 1 102 ? 16.882 2.722 -1.836 1.00 92.31 102 SER A C 1
ATOM 796 O O . SER A 1 102 ? 17.389 2.386 -2.904 1.00 92.31 102 SER A O 1
ATOM 798 N N . PHE A 1 103 ? 16.478 1.834 -0.923 1.00 90.69 103 PHE A N 1
ATOM 799 C CA . PHE A 1 103 ? 16.656 0.393 -1.094 1.00 90.69 103 PHE A CA 1
ATOM 800 C C . PHE A 1 103 ? 15.836 -0.163 -2.267 1.00 90.69 103 PHE A C 1
ATOM 802 O O . PHE A 1 103 ? 16.336 -0.960 -3.058 1.00 90.69 103 PHE A O 1
ATOM 809 N N . LEU A 1 104 ? 14.595 0.307 -2.439 1.00 90.81 104 LEU A N 1
ATOM 810 C CA . LEU A 1 104 ? 13.759 -0.100 -3.568 1.00 90.81 104 LEU A CA 1
ATOM 811 C C . LEU A 1 104 ? 14.394 0.279 -4.918 1.00 90.81 104 LEU A C 1
ATOM 813 O O . LEU A 1 104 ? 14.362 -0.516 -5.857 1.00 90.81 104 LEU A O 1
ATOM 817 N N . PHE A 1 105 ? 14.999 1.465 -5.029 1.00 89.00 105 PHE A N 1
ATOM 818 C CA . PHE A 1 105 ? 15.710 1.867 -6.246 1.00 89.00 105 PHE A CA 1
ATOM 819 C C . PHE A 1 105 ? 16.937 0.995 -6.521 1.00 89.00 105 PHE A C 1
ATOM 821 O O . PHE A 1 105 ? 17.177 0.625 -7.673 1.00 89.00 105 PHE A O 1
ATOM 828 N N . GLU A 1 106 ? 17.701 0.630 -5.492 1.00 89.62 106 GLU A N 1
ATOM 829 C CA . GLU A 1 106 ? 18.821 -0.304 -5.631 1.00 89.62 106 GLU A CA 1
ATOM 830 C C . GLU A 1 106 ? 18.352 -1.679 -6.118 1.00 89.62 106 GLU A C 1
ATOM 832 O O . GLU A 1 106 ? 18.945 -2.241 -7.036 1.00 89.62 106 GLU A O 1
ATOM 837 N N . ASP A 1 107 ? 17.245 -2.199 -5.590 1.00 87.56 107 ASP A N 1
ATOM 838 C CA . ASP A 1 107 ? 16.688 -3.482 -6.023 1.00 87.56 107 ASP A CA 1
ATOM 839 C C . ASP A 1 107 ? 16.200 -3.444 -7.479 1.00 87.56 107 ASP A C 1
ATOM 841 O O . ASP A 1 107 ? 16.519 -4.336 -8.277 1.00 87.56 107 ASP A O 1
ATOM 845 N N . LEU A 1 108 ? 15.483 -2.383 -7.861 1.00 87.12 108 LEU A N 1
ATOM 846 C CA . LEU A 1 108 ? 15.002 -2.182 -9.230 1.00 87.12 108 LEU A CA 1
ATOM 847 C C . LEU A 1 108 ? 16.162 -2.027 -10.219 1.00 87.12 108 LEU A C 1
ATOM 849 O O . LEU A 1 108 ? 16.159 -2.653 -11.281 1.00 87.12 108 LEU A O 1
ATOM 853 N N . THR A 1 109 ? 17.182 -1.240 -9.866 1.00 87.38 109 THR A N 1
ATOM 854 C CA . THR A 1 109 ? 18.371 -1.048 -10.708 1.00 87.38 109 THR A CA 1
ATOM 855 C C . THR A 1 109 ? 19.239 -2.292 -10.752 1.00 87.38 109 THR A C 1
ATOM 857 O O . THR A 1 109 ? 19.734 -2.619 -11.818 1.00 87.38 109 THR A O 1
ATOM 860 N N . ARG A 1 110 ? 19.383 -3.056 -9.666 1.00 88.44 110 ARG A N 1
ATOM 861 C CA . ARG A 1 110 ? 20.130 -4.320 -9.656 1.00 88.44 110 ARG A CA 1
ATOM 862 C C . ARG A 1 110 ? 19.453 -5.383 -10.509 1.00 88.44 110 ARG A C 1
ATOM 864 O O . ARG A 1 110 ? 20.131 -6.118 -11.229 1.00 88.44 110 ARG A O 1
ATOM 871 N N . SER A 1 111 ? 18.129 -5.487 -10.431 1.00 84.00 111 SER A N 1
ATOM 872 C CA . SER A 1 111 ? 17.363 -6.427 -11.251 1.00 84.00 111 SER A CA 1
ATOM 873 C C . SER A 1 111 ? 17.365 -5.999 -12.725 1.00 84.00 111 SER A C 1
ATOM 875 O O . SER A 1 111 ? 17.676 -6.804 -13.605 1.00 84.00 111 SER A O 1
ATOM 877 N N . GLY A 1 112 ? 17.150 -4.707 -12.996 1.00 84.00 112 GLY A N 1
ATOM 878 C CA . GLY A 1 112 ? 17.225 -4.127 -14.339 1.00 84.00 112 GLY A CA 1
ATOM 879 C C . GLY A 1 112 ? 18.625 -4.189 -14.955 1.00 84.00 112 GLY A C 1
ATOM 880 O O . GLY A 1 112 ? 18.765 -4.530 -16.127 1.00 84.00 112 GLY A O 1
ATOM 881 N N . ALA A 1 113 ? 19.676 -3.950 -14.169 1.00 87.12 113 ALA A N 1
ATOM 882 C CA . ALA A 1 113 ? 21.068 -3.998 -14.610 1.00 87.12 113 ALA A CA 1
ATOM 883 C C . ALA A 1 113 ? 21.492 -5.410 -14.996 1.00 87.12 113 ALA A C 1
ATOM 885 O O . ALA A 1 113 ? 22.233 -5.563 -15.959 1.00 87.12 113 ALA A O 1
ATOM 886 N N . LYS A 1 114 ? 20.998 -6.453 -14.312 1.00 88.31 114 LYS A N 1
ATOM 887 C CA . LYS A 1 114 ? 21.217 -7.838 -14.754 1.00 88.31 114 LYS A CA 1
ATOM 888 C C . LYS A 1 114 ? 20.660 -8.030 -16.159 1.00 88.31 114 LYS A C 1
ATOM 890 O O . LYS A 1 114 ? 21.395 -8.462 -17.039 1.00 88.31 114 LYS A O 1
ATOM 895 N N . VAL A 1 115 ? 19.398 -7.666 -16.390 1.00 89.19 115 VAL A N 1
ATOM 896 C CA . VAL A 1 115 ? 18.763 -7.796 -17.713 1.00 89.19 115 VAL A CA 1
ATOM 897 C C . VAL A 1 115 ? 19.516 -6.979 -18.766 1.00 89.19 115 VAL A C 1
ATOM 899 O O . VAL A 1 115 ? 19.865 -7.513 -19.817 1.00 89.19 115 VAL A O 1
ATOM 902 N N . ALA A 1 116 ? 19.837 -5.720 -18.467 1.00 88.75 116 ALA A N 1
ATOM 903 C CA . ALA A 1 116 ? 20.602 -4.855 -19.358 1.00 88.75 116 ALA A CA 1
ATOM 904 C C . ALA A 1 116 ? 21.996 -5.425 -19.664 1.00 88.75 116 ALA A C 1
ATOM 906 O O . ALA A 1 116 ? 22.423 -5.385 -20.813 1.00 88.75 116 ALA A O 1
ATOM 907 N N . ALA A 1 117 ? 22.682 -6.014 -18.680 1.00 89.44 117 ALA A N 1
ATOM 908 C CA . ALA A 1 117 ? 23.989 -6.636 -18.868 1.00 89.44 117 ALA A CA 1
ATOM 909 C C . ALA A 1 117 ? 23.921 -7.823 -19.837 1.00 89.44 117 ALA A C 1
ATOM 911 O O . ALA A 1 117 ? 24.744 -7.899 -20.745 1.00 89.44 117 ALA A O 1
ATOM 912 N N . TRP A 1 118 ? 22.919 -8.705 -19.712 1.00 93.12 118 TRP A N 1
ATOM 913 C CA . TRP A 1 118 ? 22.702 -9.781 -20.688 1.00 93.12 118 TRP A CA 1
ATOM 914 C C . TRP A 1 118 ? 22.440 -9.214 -22.088 1.00 93.12 118 TRP A C 1
ATOM 916 O O . TRP A 1 118 ? 23.066 -9.655 -23.048 1.00 93.12 118 TRP A O 1
ATOM 926 N N . VAL A 1 119 ? 21.573 -8.204 -22.214 1.00 92.88 119 VAL A N 1
ATOM 927 C CA . VAL A 1 119 ? 21.259 -7.561 -23.502 1.00 92.88 119 VAL A CA 1
ATOM 928 C C . VAL A 1 119 ? 22.507 -6.945 -24.147 1.00 92.88 119 VAL A C 1
ATOM 930 O O . VAL A 1 119 ? 22.779 -7.201 -25.319 1.00 92.88 119 VAL A O 1
ATOM 933 N N . ILE A 1 120 ? 23.298 -6.185 -23.386 1.00 92.31 120 ILE A N 1
ATOM 934 C CA . ILE A 1 120 ? 24.534 -5.548 -23.859 1.00 92.31 120 ILE A CA 1
ATOM 935 C C . ILE A 1 120 ? 25.580 -6.599 -24.245 1.00 92.31 120 ILE A C 1
ATOM 937 O O . ILE A 1 120 ? 26.218 -6.453 -25.284 1.00 92.31 120 ILE A O 1
ATOM 941 N N . LEU A 1 121 ? 25.724 -7.679 -23.470 1.00 92.88 121 LEU A N 1
ATOM 942 C CA . LEU A 1 121 ? 26.613 -8.796 -23.804 1.00 92.88 121 LEU A CA 1
ATOM 943 C C . LEU A 1 121 ? 26.201 -9.425 -25.143 1.00 92.88 121 LEU A C 1
ATOM 945 O O . LEU A 1 121 ? 27.036 -9.566 -26.034 1.00 92.88 121 LEU A O 1
ATOM 949 N N . PHE A 1 122 ? 24.917 -9.749 -25.328 1.00 91.94 122 PHE A N 1
ATOM 950 C CA . PHE A 1 122 ? 24.420 -10.326 -26.581 1.00 91.94 122 PHE A CA 1
ATOM 951 C C . PHE A 1 122 ? 24.670 -9.404 -27.781 1.00 91.94 122 PHE A C 1
ATOM 953 O O . PHE A 1 122 ? 25.143 -9.873 -28.816 1.00 91.94 122 PHE A O 1
ATOM 960 N N . ILE A 1 123 ? 24.417 -8.100 -27.642 1.00 89.19 123 ILE A N 1
ATOM 961 C CA . ILE A 1 123 ? 24.705 -7.102 -28.685 1.00 89.19 123 ILE A CA 1
ATOM 962 C C . ILE A 1 123 ? 26.212 -7.031 -28.969 1.00 89.19 123 ILE A C 1
ATOM 964 O O . ILE A 1 123 ? 26.620 -7.049 -30.130 1.00 89.19 123 ILE A O 1
ATOM 968 N N . GLY A 1 124 ? 27.045 -7.011 -27.927 1.00 88.75 124 GLY A N 1
ATOM 969 C CA . GLY A 1 124 ? 28.502 -7.013 -28.047 1.00 88.75 124 GLY A CA 1
ATOM 970 C C . GLY A 1 124 ? 29.031 -8.256 -28.763 1.00 88.75 124 GLY A C 1
ATOM 971 O O . GLY A 1 124 ? 29.862 -8.139 -29.657 1.00 88.75 124 GLY A O 1
ATOM 972 N N . MET A 1 125 ? 28.501 -9.440 -28.451 1.00 87.44 125 MET A N 1
ATOM 973 C CA . MET A 1 125 ? 28.864 -10.698 -29.111 1.00 87.44 125 MET A CA 1
ATOM 974 C C . MET A 1 125 ? 28.428 -10.726 -30.584 1.00 87.44 125 MET A C 1
ATOM 976 O O . MET A 1 125 ? 29.171 -11.203 -31.443 1.00 87.44 125 MET A O 1
ATOM 980 N N . ILE A 1 126 ? 27.253 -10.180 -30.908 1.00 83.50 126 ILE A N 1
ATOM 981 C CA . ILE A 1 126 ? 26.789 -10.026 -32.295 1.00 83.50 126 ILE A CA 1
ATOM 982 C C . ILE A 1 126 ? 27.743 -9.124 -33.091 1.00 83.50 126 ILE A C 1
ATOM 984 O O . ILE A 1 126 ? 28.116 -9.466 -34.213 1.00 83.50 126 ILE A O 1
ATOM 988 N N . LEU A 1 127 ? 28.175 -8.007 -32.498 1.00 83.25 127 LEU A N 1
ATOM 989 C CA . LEU A 1 127 ? 29.131 -7.085 -33.112 1.00 83.25 127 LEU A CA 1
ATOM 990 C C . LEU A 1 127 ? 30.520 -7.722 -33.276 1.00 83.25 127 LEU A C 1
ATOM 992 O O . LEU A 1 127 ? 31.102 -7.612 -34.353 1.00 83.25 127 LEU A O 1
ATOM 996 N N . ILE A 1 128 ? 31.021 -8.439 -32.259 1.00 84.50 128 ILE A N 1
ATOM 997 C CA . ILE A 1 128 ? 32.332 -9.117 -32.302 1.00 84.50 128 ILE A CA 1
ATOM 998 C C . ILE A 1 128 ? 32.378 -10.199 -33.387 1.00 84.50 128 ILE A C 1
ATOM 1000 O O . ILE A 1 128 ? 33.407 -10.403 -34.023 1.00 84.50 128 ILE A O 1
ATOM 1004 N N . THR A 1 129 ? 31.248 -10.869 -33.638 1.00 74.69 129 THR A N 1
ATOM 1005 C CA . THR A 1 129 ? 31.132 -11.913 -34.669 1.00 74.69 129 THR A CA 1
ATOM 1006 C C . THR A 1 129 ? 31.211 -11.319 -36.086 1.00 74.69 129 THR A C 1
ATOM 1008 O O . THR A 1 129 ? 31.331 -12.055 -37.066 1.00 74.69 129 THR A O 1
ATOM 1011 N N . GLY A 1 130 ? 31.186 -9.984 -36.220 1.00 68.00 130 GLY A N 1
ATOM 1012 C CA . GLY A 1 130 ? 31.592 -9.250 -37.425 1.00 68.00 130 GLY A CA 1
ATOM 1013 C C . GLY A 1 130 ? 30.720 -9.485 -38.659 1.00 68.00 130 GLY A C 1
ATOM 1014 O O . GLY A 1 130 ? 31.017 -8.990 -39.743 1.00 68.00 130 GLY A O 1
ATOM 1015 N N . LYS A 1 131 ? 29.632 -10.238 -38.522 1.00 61.09 131 LYS A N 1
ATOM 1016 C CA . LYS A 1 131 ? 28.724 -10.588 -39.605 1.00 61.09 131 LYS A CA 1
ATOM 1017 C C . LYS A 1 131 ? 27.354 -10.065 -39.234 1.00 61.09 131 LYS A C 1
ATOM 1019 O O . LYS A 1 131 ? 26.702 -10.581 -38.329 1.00 61.09 131 LYS A O 1
ATOM 1024 N N . ALA A 1 132 ? 26.941 -9.038 -39.972 1.00 63.19 132 ALA A N 1
ATOM 1025 C CA . ALA A 1 132 ? 25.551 -8.699 -40.213 1.00 63.19 132 ALA A CA 1
ATOM 1026 C C . ALA A 1 132 ? 24.677 -9.951 -40.044 1.00 63.19 132 ALA A C 1
ATOM 1028 O O . ALA A 1 132 ? 24.949 -10.949 -40.693 1.00 63.19 132 ALA A O 1
ATOM 1029 N N . LEU A 1 133 ? 23.642 -9.938 -39.201 1.00 56.69 133 LEU A N 1
ATOM 1030 C CA . LEU A 1 133 ? 22.677 -11.050 -39.132 1.00 56.69 133 LEU A CA 1
ATOM 1031 C C . LEU A 1 133 ? 21.939 -11.249 -40.477 1.00 56.69 133 LEU A C 1
ATOM 1033 O O . LEU A 1 133 ? 21.284 -12.265 -40.692 1.00 56.69 133 LEU A O 1
ATOM 1037 N N . ILE A 1 134 ? 22.073 -10.286 -41.394 1.00 60.56 134 ILE A N 1
ATOM 1038 C CA . ILE A 1 134 ? 21.430 -10.211 -42.708 1.00 60.56 134 ILE A CA 1
ATOM 1039 C C . ILE A 1 134 ? 21.607 -11.466 -43.596 1.00 60.56 134 ILE A C 1
ATOM 1041 O O . ILE A 1 134 ? 20.578 -11.964 -44.050 1.00 60.56 134 ILE A O 1
ATOM 1045 N N . PRO A 1 135 ? 22.807 -12.046 -43.832 1.00 61.50 135 PRO A N 1
ATOM 1046 C CA . PRO A 1 135 ? 22.960 -13.252 -44.640 1.00 61.50 135 PRO A CA 1
ATOM 1047 C C . PRO A 1 135 ? 22.391 -14.499 -43.944 1.00 61.50 135 PRO A C 1
ATOM 1049 O O . PRO A 1 135 ? 21.791 -15.336 -44.608 1.00 61.50 135 PRO A O 1
ATOM 1052 N N . PHE A 1 136 ? 22.464 -14.595 -42.610 1.00 62.03 136 PHE A N 1
ATOM 1053 C CA . PHE A 1 136 ? 21.899 -15.730 -41.866 1.00 62.03 136 PHE A CA 1
ATOM 1054 C C . PHE A 1 136 ? 20.358 -15.752 -41.911 1.00 62.03 136 PHE A C 1
ATOM 1056 O O . PHE A 1 136 ? 19.738 -16.813 -42.011 1.00 62.03 136 PHE A O 1
ATOM 1063 N N . ILE A 1 137 ? 19.718 -14.575 -41.890 1.00 61.94 137 ILE A N 1
ATOM 1064 C CA . ILE A 1 137 ? 18.260 -14.441 -42.048 1.00 61.94 137 ILE A CA 1
ATOM 1065 C C . ILE A 1 137 ? 17.842 -14.719 -43.500 1.00 61.94 137 ILE A C 1
ATOM 1067 O O . ILE A 1 137 ? 16.793 -15.326 -43.730 1.00 61.94 137 ILE A O 1
ATOM 1071 N N . PHE A 1 138 ? 18.659 -14.320 -44.479 1.00 66.06 138 PHE A N 1
ATOM 1072 C CA . PHE A 1 138 ? 18.406 -14.589 -45.897 1.00 66.06 138 PHE A CA 1
ATOM 1073 C C . PHE A 1 138 ? 18.423 -16.089 -46.216 1.00 66.06 138 PHE A C 1
ATOM 1075 O O . PHE A 1 138 ? 17.603 -16.564 -47.000 1.00 66.06 138 PHE A O 1
ATOM 1082 N N . GLU A 1 139 ? 19.289 -16.849 -45.547 1.00 67.31 139 GLU A N 1
ATOM 1083 C CA . GLU A 1 139 ? 19.459 -18.282 -45.791 1.00 67.31 139 GLU A CA 1
ATOM 1084 C C . GLU A 1 139 ? 18.356 -19.143 -45.143 1.00 67.31 139 GLU A C 1
ATOM 1086 O O . GLU A 1 139 ? 17.935 -20.148 -45.714 1.00 67.31 139 GLU A O 1
ATOM 1091 N N . LYS A 1 140 ? 17.784 -18.722 -44.000 1.00 57.78 140 LYS A N 1
ATOM 1092 C CA . LYS A 1 140 ? 16.672 -19.445 -43.330 1.00 57.78 140 LYS A CA 1
ATOM 1093 C C . LYS A 1 140 ? 15.275 -18.842 -43.536 1.00 57.78 140 LYS A C 1
ATOM 1095 O O . LYS A 1 140 ? 14.267 -19.442 -43.145 1.00 57.78 140 LYS A O 1
ATOM 1100 N N . GLY A 1 141 ? 15.182 -17.686 -44.193 1.00 64.44 141 GLY A N 1
ATOM 1101 C CA . GLY A 1 141 ? 13.936 -16.981 -44.508 1.00 64.44 141 GLY A CA 1
ATOM 1102 C C . GLY A 1 141 ? 12.877 -17.782 -45.291 1.00 64.44 141 GLY A C 1
ATOM 1103 O O . GLY A 1 141 ? 11.694 -17.704 -44.927 1.00 64.44 141 GLY A O 1
ATOM 1104 N N . PRO A 1 142 ? 13.220 -18.573 -46.331 1.00 68.25 142 PRO A N 1
ATOM 1105 C CA . PRO A 1 142 ? 12.207 -19.294 -47.106 1.00 68.25 142 PRO A CA 1
ATOM 1106 C C . PRO A 1 142 ? 11.619 -20.514 -46.373 1.00 68.25 142 PRO A C 1
ATOM 1108 O O . PRO A 1 142 ? 10.479 -20.898 -46.649 1.00 68.25 142 PRO A O 1
ATOM 1111 N N . GLU A 1 143 ? 12.325 -21.104 -45.403 1.00 62.50 143 GLU A N 1
ATOM 1112 C CA . GLU A 1 143 ? 11.823 -22.264 -44.648 1.00 62.50 143 GLU A CA 1
ATOM 1113 C C . GLU A 1 143 ? 10.851 -21.879 -43.524 1.00 62.50 143 GLU A C 1
ATOM 1115 O O . GLU A 1 143 ? 9.843 -22.560 -43.302 1.00 62.50 143 GLU A O 1
ATOM 1120 N N . LEU A 1 144 ? 11.085 -20.745 -42.858 1.00 66.31 144 LEU A N 1
ATOM 1121 C CA . LEU A 1 144 ? 10.198 -20.230 -41.808 1.00 66.31 144 LEU A CA 1
ATOM 1122 C C . LEU A 1 144 ? 8.830 -19.807 -42.372 1.00 66.31 144 LEU A C 1
ATOM 1124 O O . LEU A 1 144 ? 7.790 -20.118 -41.781 1.00 66.31 144 LEU A O 1
ATOM 1128 N N . LYS A 1 145 ? 8.800 -19.202 -43.570 1.00 64.44 145 LYS A N 1
ATOM 1129 C CA . LYS A 1 145 ? 7.553 -18.840 -44.274 1.00 64.44 145 LYS A CA 1
ATOM 1130 C C . LYS A 1 145 ? 6.688 -20.067 -44.598 1.00 64.44 145 LYS A C 1
ATOM 1132 O O . LYS A 1 145 ? 5.467 -20.013 -44.443 1.00 64.44 145 LYS A O 1
ATOM 1137 N N . LYS A 1 146 ? 7.297 -21.203 -44.969 1.00 61.12 146 LYS A N 1
ATOM 1138 C CA . LYS A 1 146 ? 6.572 -22.455 -45.269 1.00 61.12 146 LYS A CA 1
ATOM 1139 C C . LYS A 1 146 ? 5.929 -23.081 -44.024 1.00 61.12 146 LYS A C 1
ATOM 1141 O O . LYS A 1 146 ? 4.842 -23.652 -44.128 1.00 61.12 146 LYS A O 1
ATOM 1146 N N . LYS A 1 147 ? 6.539 -22.937 -42.840 1.00 60.03 147 LYS A N 1
ATOM 1147 C CA . LYS A 1 147 ? 5.964 -23.435 -41.573 1.00 60.03 147 LYS A CA 1
ATOM 1148 C C . LYS A 1 147 ? 4.809 -22.559 -41.068 1.00 60.03 147 LYS A C 1
ATOM 1150 O O . LYS A 1 147 ? 3.800 -23.095 -40.610 1.00 60.03 147 LYS A O 1
ATOM 1155 N N . PHE A 1 148 ? 4.887 -21.237 -41.243 1.00 60.91 148 PHE A N 1
ATOM 1156 C CA . PHE A 1 148 ? 3.796 -20.319 -40.882 1.00 60.91 148 PHE A CA 1
ATOM 1157 C C . PHE A 1 148 ? 2.593 -20.390 -41.839 1.00 60.91 148 PHE A C 1
ATOM 1159 O O . PHE A 1 148 ? 1.448 -20.388 -41.383 1.00 60.91 148 PHE A O 1
ATOM 1166 N N . ALA A 1 149 ? 2.820 -20.553 -43.148 1.00 61.75 149 ALA A N 1
ATOM 1167 C CA . ALA A 1 149 ? 1.737 -20.710 -44.126 1.00 61.75 149 ALA A CA 1
ATOM 1168 C C . ALA A 1 149 ? 0.931 -22.012 -43.931 1.00 61.75 149 ALA A C 1
ATOM 1170 O O . ALA A 1 149 ? -0.276 -22.044 -44.179 1.00 61.75 149 ALA A O 1
ATOM 1171 N N . ARG A 1 150 ? 1.562 -23.081 -43.424 1.00 56.78 150 ARG A N 1
ATOM 1172 C CA . ARG A 1 150 ? 0.885 -24.358 -43.127 1.00 56.78 150 ARG A CA 1
ATOM 1173 C C . ARG A 1 150 ? 0.027 -24.306 -41.860 1.00 56.78 150 ARG A C 1
ATOM 1175 O O . ARG A 1 150 ? -1.029 -24.933 -41.822 1.00 56.78 150 ARG A O 1
ATOM 1182 N N . LYS A 1 151 ? 0.400 -23.496 -40.861 1.00 52.72 151 LYS A N 1
ATOM 1183 C CA . LYS A 1 151 ? -0.367 -23.366 -39.606 1.00 52.72 151 LYS A CA 1
ATOM 1184 C C . LYS A 1 151 ? -1.718 -22.658 -39.793 1.00 52.72 151 LYS A C 1
ATOM 1186 O O . LYS A 1 151 ? -2.646 -22.912 -39.032 1.00 52.72 151 LYS A O 1
ATOM 1191 N N . ARG A 1 152 ? -1.870 -21.836 -40.842 1.00 50.56 152 ARG A N 1
ATOM 1192 C CA . ARG A 1 152 ? -3.138 -21.154 -41.174 1.00 50.56 152 ARG A CA 1
ATOM 1193 C C . ARG A 1 152 ? -4.131 -22.040 -41.945 1.00 50.56 152 ARG A C 1
ATOM 1195 O O . ARG A 1 152 ? -5.325 -21.763 -41.910 1.00 50.56 152 ARG A O 1
ATOM 1202 N N . LYS A 1 153 ? -3.672 -23.118 -42.599 1.00 48.00 153 LYS A N 1
ATOM 1203 C CA . LYS A 1 153 ? -4.529 -24.002 -43.418 1.00 48.00 153 LYS A CA 1
ATOM 1204 C C . LYS A 1 153 ? -5.163 -25.162 -42.629 1.00 48.00 153 LYS A C 1
ATOM 1206 O O . LYS A 1 153 ? -6.217 -25.642 -43.023 1.00 48.00 153 LYS A O 1
ATOM 1211 N N . ASN A 1 154 ? -4.601 -25.540 -41.475 1.00 46.78 154 ASN A N 1
ATOM 1212 C CA . ASN A 1 154 ? -5.104 -26.657 -40.657 1.00 46.78 154 ASN A CA 1
ATOM 1213 C C . ASN A 1 154 ? -6.243 -26.313 -39.676 1.00 46.78 154 ASN A C 1
ATOM 1215 O O . ASN A 1 154 ? -6.762 -27.217 -39.033 1.00 46.78 154 ASN A O 1
ATOM 1219 N N . LYS A 1 155 ? -6.678 -25.047 -39.563 1.00 45.88 155 LYS A N 1
ATOM 1220 C CA . LYS A 1 155 ? -7.794 -24.660 -38.667 1.00 45.88 155 LYS A CA 1
ATOM 1221 C C . LYS A 1 155 ? -9.174 -24.633 -39.352 1.00 45.88 155 LYS A C 1
ATOM 1223 O O . LYS A 1 155 ? -10.151 -24.254 -38.722 1.00 45.88 155 LYS A O 1
ATOM 1228 N N . ARG A 1 156 ? -9.278 -25.005 -40.637 1.00 45.84 156 ARG A N 1
ATOM 1229 C CA . ARG A 1 156 ? -10.543 -24.965 -41.410 1.00 45.84 156 ARG A CA 1
ATOM 1230 C C . ARG A 1 156 ? -11.112 -26.334 -41.820 1.00 45.84 156 ARG A C 1
ATOM 1232 O O . ARG A 1 156 ? -12.106 -26.359 -42.527 1.00 45.84 156 ARG A O 1
ATOM 1239 N N . SER A 1 157 ? -10.535 -27.456 -41.376 1.00 40.34 157 SER A N 1
ATOM 1240 C CA . SER A 1 157 ? -10.916 -28.798 -41.868 1.00 40.34 157 SER A CA 1
ATOM 1241 C C . SER A 1 157 ? -11.320 -29.811 -40.780 1.00 40.34 157 SER A C 1
ATOM 1243 O O . SER A 1 157 ? -11.247 -31.014 -41.014 1.00 40.34 157 SER A O 1
ATOM 1245 N N . SER A 1 158 ? -11.749 -29.378 -39.591 1.00 41.03 158 SER A N 1
ATOM 1246 C CA . SER A 1 158 ? -12.175 -30.303 -38.522 1.00 41.03 158 SER A CA 1
ATOM 1247 C C . SER A 1 158 ? -13.509 -29.898 -37.890 1.00 41.03 158 SER A C 1
ATOM 1249 O O . SER A 1 158 ? -13.591 -29.668 -36.687 1.00 41.03 158 SER A O 1
ATOM 1251 N N . GLY A 1 159 ? -14.556 -29.773 -38.707 1.00 38.62 159 GLY A N 1
ATOM 1252 C CA . GLY A 1 159 ? -15.886 -29.404 -38.220 1.00 38.62 159 GLY A CA 1
ATOM 1253 C C . GLY A 1 159 ? -17.012 -29.697 -39.203 1.00 38.62 159 GLY A C 1
ATOM 1254 O O . GLY A 1 159 ? -17.886 -28.861 -39.376 1.00 38.62 159 GLY A O 1
ATOM 1255 N N . GLN A 1 160 ? -16.990 -30.846 -39.882 1.00 43.72 160 GLN A N 1
ATOM 1256 C CA . GLN A 1 160 ? -18.159 -31.317 -40.625 1.00 43.72 160 GLN A CA 1
ATOM 1257 C C . GLN A 1 160 ? -18.309 -32.826 -40.430 1.00 43.72 160 GLN A C 1
ATOM 1259 O O . GLN A 1 160 ? -17.686 -33.628 -41.121 1.00 43.72 160 GLN A O 1
ATOM 1264 N N . ARG A 1 161 ? -19.137 -33.208 -39.453 1.00 33.34 161 ARG A N 1
ATOM 1265 C CA . ARG A 1 161 ? -19.785 -34.518 -39.421 1.00 33.34 161 ARG A CA 1
ATOM 1266 C C . ARG A 1 161 ? -21.238 -34.353 -38.995 1.00 33.34 161 ARG A C 1
ATOM 1268 O O . ARG A 1 161 ? -21.564 -33.730 -37.995 1.00 33.34 161 ARG A O 1
ATOM 1275 N N . GLU A 1 162 ? -22.053 -34.877 -39.884 1.00 37.28 162 GLU A N 1
ATOM 1276 C CA . GLU A 1 162 ? -23.494 -34.838 -40.046 1.00 37.28 162 GLU A CA 1
ATOM 1277 C C . GLU A 1 162 ? -24.218 -35.727 -39.021 1.00 37.28 162 GLU A C 1
ATOM 1279 O O . GLU A 1 162 ? -23.745 -36.814 -38.699 1.00 37.28 162 GLU A O 1
ATOM 1284 N N . SER A 1 163 ? -25.402 -35.306 -38.568 1.00 32.66 163 SER A N 1
ATOM 1285 C CA . SER A 1 163 ? -26.474 -36.232 -38.181 1.00 32.66 163 SER A CA 1
ATOM 1286 C C . SER A 1 163 ? -27.833 -35.569 -38.402 1.00 32.66 163 SER A C 1
ATOM 1288 O O . SER A 1 163 ? -28.283 -34.715 -37.641 1.00 32.66 163 SER A O 1
ATOM 1290 N N . LYS A 1 164 ? -28.456 -35.964 -39.513 1.00 38.12 164 LYS A N 1
ATOM 1291 C CA . LYS A 1 164 ? -29.864 -35.762 -39.858 1.00 38.12 164 LYS A CA 1
ATOM 1292 C C . LYS A 1 164 ? -30.755 -36.590 -38.925 1.00 38.12 164 LYS A C 1
ATOM 1294 O O . LYS A 1 164 ? -30.457 -37.763 -38.724 1.00 38.12 164 LYS A O 1
ATOM 1299 N N . ARG A 1 165 ? -31.907 -36.051 -38.501 1.00 32.31 165 ARG A N 1
ATOM 1300 C CA . ARG A 1 165 ? -33.158 -36.804 -38.237 1.00 32.31 165 ARG A CA 1
ATOM 1301 C C . ARG A 1 165 ? -34.390 -35.866 -38.280 1.00 32.31 165 ARG A C 1
ATOM 1303 O O . ARG A 1 165 ? -34.213 -34.657 -38.159 1.00 32.31 165 ARG A O 1
ATOM 1310 N N . PRO A 1 166 ? -35.596 -36.393 -38.582 1.00 35.78 166 PRO A N 1
ATOM 1311 C CA . PRO A 1 166 ? -36.604 -35.711 -39.402 1.00 35.78 166 PRO A CA 1
ATOM 1312 C C . PRO A 1 166 ? -37.681 -34.927 -38.631 1.00 35.78 166 PRO A C 1
ATOM 1314 O O . PRO A 1 166 ? -37.935 -35.161 -37.453 1.00 35.78 166 PRO A O 1
ATOM 1317 N N . LYS A 1 167 ? -38.350 -34.029 -39.372 1.00 32.25 167 LYS A N 1
ATOM 1318 C CA . LYS A 1 167 ? -39.544 -33.251 -39.000 1.00 32.25 167 LYS A CA 1
ATOM 1319 C C . LYS A 1 167 ? -40.688 -34.138 -38.485 1.00 32.25 167 LYS A C 1
ATOM 1321 O O . LYS A 1 167 ? -41.123 -35.042 -39.193 1.00 32.25 167 LYS A O 1
ATOM 1326 N N . ARG A 1 168 ? -41.276 -33.763 -37.345 1.00 28.55 168 ARG A N 1
ATOM 1327 C CA . ARG A 1 168 ? -42.668 -34.075 -36.988 1.00 28.55 168 ARG A CA 1
ATOM 1328 C C . ARG A 1 168 ? -43.301 -32.822 -36.384 1.00 28.55 168 ARG A C 1
ATOM 1330 O O . ARG A 1 168 ? -42.831 -32.313 -35.374 1.00 28.55 168 ARG A O 1
ATOM 1337 N N . GLN A 1 169 ? -44.303 -32.292 -37.078 1.00 36.31 169 GLN A N 1
ATOM 1338 C CA . GLN A 1 169 ? -45.161 -31.199 -36.623 1.00 36.31 169 GLN A CA 1
ATOM 1339 C C . GLN A 1 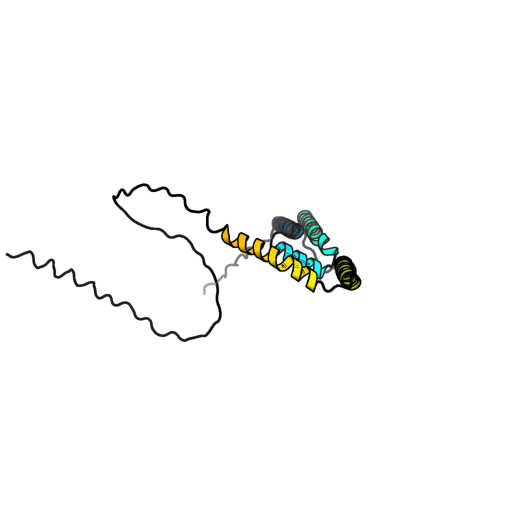169 ? -46.103 -31.695 -35.516 1.00 36.31 169 GLN A C 1
ATOM 1341 O O . GLN A 1 169 ? -46.500 -32.861 -35.564 1.00 36.31 169 GLN A O 1
ATOM 1346 N N . VAL A 1 170 ? -46.485 -30.798 -34.593 1.00 31.17 170 VAL A N 1
ATOM 1347 C CA . VAL A 1 170 ? -47.877 -30.390 -34.265 1.00 31.17 170 VAL A CA 1
ATOM 1348 C C . VAL A 1 170 ? -47.942 -29.742 -32.857 1.00 31.17 170 VAL A C 1
ATOM 1350 O O . VAL A 1 170 ? -47.663 -30.433 -31.888 1.00 31.17 170 VAL A O 1
ATOM 1353 N N . GLN A 1 171 ? -48.351 -28.449 -32.826 1.00 33.22 171 GLN A N 1
ATOM 1354 C CA . GLN A 1 171 ? -49.179 -27.693 -31.831 1.00 33.22 171 GLN A CA 1
ATOM 1355 C C . GLN A 1 171 ? -48.703 -27.598 -30.353 1.00 33.22 171 GLN A C 1
ATOM 1357 O O . GLN A 1 171 ? -48.139 -28.551 -29.847 1.00 33.22 171 GLN A O 1
ATOM 1362 N N . LYS A 1 172 ? -48.913 -26.549 -29.533 1.00 29.75 172 LYS A N 1
ATOM 1363 C CA . LYS A 1 172 ? -49.584 -25.219 -29.531 1.00 29.75 172 LYS A CA 1
ATOM 1364 C C . LYS A 1 172 ? -49.274 -24.559 -28.143 1.00 29.75 172 LYS A C 1
ATOM 1366 O O . LYS A 1 172 ? -48.841 -25.286 -27.256 1.00 29.75 172 LYS A O 1
ATOM 1371 N N . GLU A 1 173 ? -49.543 -23.248 -27.984 1.00 31.89 173 GLU A N 1
ATOM 1372 C CA . GLU A 1 173 ? -49.632 -22.426 -26.729 1.00 31.89 173 GLU A CA 1
ATOM 1373 C C . GLU A 1 173 ? -48.306 -21.947 -26.071 1.00 31.89 173 GLU A C 1
ATOM 1375 O O . GLU A 1 173 ? -47.453 -22.744 -25.706 1.00 31.89 173 GLU A O 1
ATOM 1380 N N . GLU A 1 174 ? -47.947 -20.651 -26.158 1.00 31.61 174 GLU A N 1
ATOM 1381 C CA . GLU A 1 174 ? -48.339 -19.441 -25.365 1.00 31.61 174 GLU A CA 1
ATOM 1382 C C . GLU A 1 174 ? -47.447 -19.196 -24.120 1.00 31.61 174 GLU A C 1
ATOM 1384 O O . GLU A 1 174 ? -47.573 -19.873 -23.113 1.00 31.61 174 GLU A O 1
ATOM 1389 N N . SER A 1 175 ? -46.453 -18.295 -24.232 1.00 35.91 175 SER A N 1
ATOM 1390 C CA . SER A 1 175 ? -46.376 -16.975 -23.546 1.00 35.91 175 SER A CA 1
ATOM 1391 C C . SER A 1 175 ? -45.748 -17.044 -22.128 1.00 35.91 175 SER A C 1
ATOM 1393 O O . SER A 1 175 ? -45.493 -18.130 -21.626 1.00 35.91 175 SER A O 1
ATOM 1395 N N . PRO A 1 176 ? -45.403 -15.923 -21.473 1.00 39.69 176 PRO A N 1
ATOM 1396 C CA . PRO A 1 176 ? -44.186 -15.135 -21.663 1.00 39.69 176 PRO A CA 1
ATOM 1397 C C . PRO A 1 176 ? -43.369 -15.052 -20.355 1.00 39.69 176 PRO A C 1
ATOM 1399 O O . PRO A 1 176 ? -43.913 -15.245 -19.276 1.00 39.69 176 PRO A O 1
ATOM 1402 N N . ALA A 1 177 ? -42.092 -14.678 -20.415 1.00 29.45 177 ALA A N 1
ATOM 1403 C CA . ALA A 1 177 ? -41.461 -13.850 -19.379 1.00 29.45 177 ALA A CA 1
ATOM 1404 C C . ALA A 1 177 ? -40.003 -13.580 -19.740 1.00 29.45 177 ALA A C 1
ATOM 1406 O O . ALA A 1 177 ? -39.214 -14.501 -19.921 1.00 29.45 177 ALA A O 1
ATOM 1407 N N . ASN A 1 178 ? -39.706 -12.286 -19.852 1.00 30.64 178 ASN A N 1
ATOM 1408 C CA . ASN A 1 178 ? -38.506 -11.602 -19.386 1.00 30.64 178 ASN A CA 1
ATOM 1409 C C . ASN A 1 178 ? -37.388 -12.518 -18.905 1.00 30.64 178 ASN A C 1
ATOM 1411 O O . ASN A 1 178 ? -37.603 -13.177 -17.899 1.00 30.64 178 ASN A O 1
ATOM 1415 N N . GLU A 1 179 ? -36.182 -12.384 -19.456 1.00 30.78 179 GLU A N 1
ATOM 1416 C CA . GLU A 1 179 ? -35.039 -12.086 -18.596 1.00 30.78 179 GLU A CA 1
ATOM 1417 C C . GLU A 1 179 ? -33.784 -11.695 -19.403 1.00 30.78 179 GLU A C 1
ATOM 1419 O O . GLU A 1 179 ? -33.469 -12.308 -20.416 1.00 30.78 179 GLU A O 1
ATOM 1424 N N . ILE A 1 180 ? -33.071 -10.691 -18.876 1.00 37.09 180 ILE A N 1
ATOM 1425 C CA . ILE A 1 180 ? -31.619 -10.425 -18.963 1.00 37.09 180 ILE A CA 1
ATOM 1426 C C . ILE A 1 180 ? -30.987 -10.165 -20.348 1.00 37.09 180 ILE A C 1
ATOM 1428 O O . ILE A 1 180 ? -30.891 -11.031 -21.203 1.00 37.09 180 ILE A O 1
ATOM 1432 N N . VAL A 1 181 ? -30.607 -8.918 -20.656 1.00 29.81 181 VAL A N 1
ATOM 1433 C CA . VAL A 1 181 ? -29.456 -8.144 -20.124 1.00 29.81 181 VAL A CA 1
ATOM 1434 C C . VAL A 1 181 ? -28.209 -8.294 -20.998 1.00 29.81 181 VAL A C 1
ATOM 1436 O O . VAL A 1 181 ? -27.820 -9.382 -21.398 1.00 29.81 181 VAL A O 1
ATOM 1439 N N . ALA A 1 182 ? -27.561 -7.140 -21.153 1.00 29.83 182 ALA A N 1
ATOM 1440 C CA . ALA A 1 182 ? -26.157 -6.914 -21.469 1.00 29.83 182 ALA A CA 1
ATOM 1441 C C . ALA A 1 182 ? -25.740 -7.111 -22.934 1.00 29.83 182 ALA A C 1
ATOM 1443 O O . ALA A 1 182 ? -25.690 -8.214 -23.458 1.00 29.83 182 ALA A O 1
ATOM 1444 N N . THR A 1 183 ? -25.502 -6.028 -23.673 1.00 26.22 183 THR A N 1
ATOM 1445 C CA . THR A 1 183 ? -24.350 -5.110 -23.534 1.00 26.22 183 THR A CA 1
ATOM 1446 C C . THR A 1 183 ? -23.090 -5.681 -24.187 1.00 26.22 183 THR A C 1
ATOM 1448 O O . THR A 1 183 ? -22.459 -6.614 -23.701 1.00 26.22 183 THR A O 1
ATOM 1451 N N . SER A 1 184 ? -22.681 -5.033 -25.271 1.00 29.84 184 SER A N 1
ATOM 1452 C CA . SER A 1 184 ? -21.288 -4.825 -25.687 1.00 29.84 184 SER A CA 1
ATOM 1453 C C . SER A 1 184 ? -21.321 -3.511 -26.474 1.00 29.84 184 SER A C 1
ATOM 1455 O O . SER A 1 184 ? -21.894 -3.469 -27.555 1.00 29.84 184 SER A O 1
ATOM 1457 N N . PHE A 1 185 ? -21.177 -2.377 -25.783 1.00 29.88 185 PHE A N 1
ATOM 1458 C CA . PHE A 1 185 ? -19.924 -1.616 -25.658 1.00 29.88 185 PHE A CA 1
ATOM 1459 C C . PHE A 1 185 ? -19.281 -1.298 -27.012 1.00 29.88 185 PHE A C 1
ATOM 1461 O O . PHE A 1 185 ? -18.638 -2.165 -27.591 1.00 29.88 185 PHE A O 1
ATOM 1468 N N . GLU A 1 186 ? -19.445 -0.054 -27.473 1.00 38.53 186 GLU A N 1
ATOM 1469 C CA . GLU A 1 186 ? -18.348 0.917 -27.666 1.00 38.53 186 GLU A CA 1
ATOM 1470 C C . GLU A 1 186 ? -18.918 2.267 -28.165 1.00 38.53 186 GLU A C 1
ATOM 1472 O O . GLU A 1 186 ? -19.503 2.356 -29.241 1.00 38.53 186 GLU A O 1
ATOM 1477 N N . GLU A 1 187 ? -18.773 3.315 -27.346 1.00 38.94 187 GLU A N 1
ATOM 1478 C CA . GLU A 1 187 ? -18.978 4.736 -27.700 1.00 38.94 187 GLU A CA 1
ATOM 1479 C C . GLU A 1 187 ? -17.716 5.288 -28.395 1.00 38.94 187 GLU A C 1
ATOM 1481 O O . GLU A 1 187 ? -16.621 4.790 -28.106 1.00 38.94 187 GLU A O 1
ATOM 1486 N N . PRO A 1 188 ? -17.802 6.304 -29.290 1.00 46.75 188 PRO A N 1
ATOM 1487 C CA . PRO A 1 188 ? -17.680 7.727 -28.865 1.00 46.75 188 PRO A CA 1
ATOM 1488 C C . PRO A 1 188 ? -18.357 8.747 -29.840 1.00 46.75 188 PRO A C 1
ATOM 1490 O O . PRO A 1 188 ? -18.882 8.342 -30.873 1.00 46.75 188 PRO A O 1
ATOM 1493 N N . PRO A 1 189 ? -18.197 10.083 -29.698 1.00 41.06 189 PRO A N 1
ATOM 1494 C CA . PRO A 1 189 ? -18.424 11.000 -28.579 1.00 41.06 189 PRO A CA 1
ATOM 1495 C C . PRO A 1 189 ? -19.626 11.962 -28.827 1.00 41.06 189 PRO A C 1
ATOM 1497 O O . PRO A 1 189 ? -20.198 12.044 -29.911 1.00 41.06 189 PRO A O 1
ATOM 1500 N N . ILE A 1 190 ? -19.983 12.721 -27.789 1.00 45.12 190 ILE A N 1
ATOM 1501 C CA . ILE A 1 190 ? -21.162 13.596 -27.639 1.00 45.12 190 ILE A CA 1
ATOM 1502 C C . ILE A 1 190 ? -21.203 14.761 -28.654 1.00 45.12 190 ILE A C 1
ATOM 1504 O O . ILE A 1 190 ? -20.320 15.617 -28.648 1.00 45.12 190 ILE A O 1
ATOM 1508 N N . ILE A 1 191 ? -22.293 14.871 -29.427 1.00 35.75 191 ILE A N 1
ATOM 1509 C CA . ILE A 1 191 ? -22.770 16.130 -30.031 1.00 35.75 191 ILE A CA 1
ATOM 1510 C C . ILE A 1 191 ? -24.255 16.278 -29.683 1.00 35.75 191 ILE A C 1
ATOM 1512 O O . ILE A 1 191 ? -25.083 15.459 -30.075 1.00 35.75 191 ILE A O 1
ATOM 1516 N N . PHE A 1 192 ? -24.573 17.331 -28.931 1.00 38.94 192 PHE A N 1
ATOM 1517 C CA . PHE A 1 192 ? -25.936 17.778 -28.655 1.00 38.94 192 PHE A CA 1
ATOM 1518 C C . PHE A 1 192 ? -26.652 18.099 -29.973 1.00 38.94 192 PHE A C 1
ATOM 1520 O O . PHE A 1 192 ? -26.211 18.977 -30.717 1.00 38.94 192 PHE A O 1
ATOM 1527 N N . LYS A 1 193 ? -27.774 17.427 -30.244 1.00 42.44 193 LYS A N 1
ATOM 1528 C CA . LYS A 1 193 ? -28.757 17.883 -31.227 1.00 42.44 193 LYS A CA 1
ATOM 1529 C C . LYS A 1 193 ? -30.142 17.817 -30.592 1.00 42.44 193 LYS A C 1
ATOM 1531 O O . LYS A 1 193 ? -30.535 16.799 -30.033 1.00 42.44 193 LYS A O 1
ATOM 1536 N N . GLU A 1 194 ? -30.779 18.974 -30.606 1.00 49.78 194 GLU A N 1
ATOM 1537 C CA . GLU A 1 194 ? -32.076 19.338 -30.039 1.00 49.78 194 GLU A CA 1
ATOM 1538 C C . GLU A 1 194 ? -33.207 18.374 -30.467 1.00 49.78 194 GLU A C 1
ATOM 1540 O O . GLU A 1 194 ? -33.140 17.836 -31.576 1.00 49.78 194 GLU A O 1
ATOM 1545 N N . PRO A 1 195 ? -34.214 18.099 -29.610 1.00 41.84 195 PRO A N 1
ATOM 1546 C CA . PRO A 1 195 ? -35.233 17.088 -29.885 1.00 41.84 195 PRO A CA 1
ATOM 1547 C C . PRO A 1 195 ? -36.275 17.583 -30.903 1.00 41.84 195 PRO A C 1
ATOM 1549 O O . PRO A 1 195 ? -36.981 18.555 -30.653 1.00 41.84 195 PRO A O 1
ATOM 1552 N N . GLU A 1 196 ? -36.406 16.866 -32.019 1.00 52.78 196 GLU A N 1
ATOM 1553 C CA . GLU A 1 196 ? -37.463 17.032 -33.031 1.00 52.78 196 GLU A CA 1
ATOM 1554 C C . GLU A 1 196 ? -38.527 15.912 -32.880 1.00 52.78 196 GLU A C 1
ATOM 1556 O O . GLU A 1 196 ? -38.226 14.843 -32.341 1.00 52.78 196 GLU A O 1
ATOM 1561 N N . PRO A 1 197 ? -39.788 16.171 -33.271 1.00 45.50 197 PRO A N 1
ATOM 1562 C CA . PRO A 1 197 ? -40.985 15.769 -32.527 1.00 45.50 197 PRO A CA 1
ATOM 1563 C C . PRO A 1 197 ? -41.462 14.323 -32.743 1.00 45.50 197 PRO A C 1
ATOM 1565 O O . PRO A 1 197 ? -41.261 13.703 -33.782 1.00 45.50 197 PRO A O 1
ATOM 1568 N N . ILE A 1 198 ? -42.152 13.812 -31.719 1.00 54.03 198 ILE A N 1
ATOM 1569 C CA . ILE A 1 198 ? -42.740 12.472 -31.619 1.00 54.03 198 ILE A CA 1
ATOM 1570 C C . ILE A 1 198 ? -43.939 12.370 -32.578 1.00 54.03 198 ILE A C 1
ATOM 1572 O O . ILE A 1 198 ? -44.981 12.970 -32.322 1.00 54.03 198 ILE A O 1
ATOM 1576 N N . GLU A 1 199 ? -43.825 11.601 -33.662 1.00 58.28 199 GLU A N 1
ATOM 1577 C CA . GLU A 1 199 ? -44.992 11.202 -34.456 1.00 58.28 199 GLU A CA 1
ATOM 1578 C C . GLU A 1 199 ? -45.694 10.022 -33.773 1.00 58.28 199 GLU A C 1
ATOM 1580 O O . GLU A 1 199 ? -45.197 8.894 -33.740 1.00 58.28 199 GLU A O 1
ATOM 1585 N N . GLU A 1 200 ? -46.855 10.293 -33.183 1.00 61.69 200 GLU A N 1
ATOM 1586 C CA . GLU A 1 200 ? -47.703 9.273 -32.575 1.00 61.69 200 GLU A CA 1
ATOM 1587 C C . GLU A 1 200 ? -48.250 8.310 -33.648 1.00 61.69 200 GLU A C 1
ATOM 1589 O O . GLU A 1 200 ? -48.744 8.751 -34.695 1.00 61.69 200 GLU A O 1
ATOM 1594 N N . PRO A 1 201 ? -48.213 6.985 -33.418 1.00 65.19 201 PRO A N 1
ATOM 1595 C CA . PRO A 1 201 ? -48.747 6.027 -34.373 1.00 65.19 201 PRO A CA 1
ATOM 1596 C C . PRO A 1 201 ? -50.274 6.161 -34.484 1.00 65.19 201 PRO A C 1
ATOM 1598 O O . PRO A 1 201 ? -51.019 5.917 -33.535 1.00 65.19 201 PRO A O 1
ATOM 1601 N N . LYS A 1 202 ? -50.751 6.512 -35.685 1.00 58.66 202 LYS A N 1
ATOM 1602 C CA . LYS A 1 202 ? -52.177 6.546 -36.040 1.00 58.66 202 LYS A CA 1
ATOM 1603 C C . LYS A 1 202 ? -52.818 5.163 -35.893 1.00 58.66 202 LYS A C 1
ATOM 1605 O O . LYS A 1 202 ? -52.552 4.241 -36.661 1.00 58.66 202 LYS A O 1
ATOM 1610 N N . ILE A 1 203 ? -53.750 5.055 -34.954 1.00 55.34 203 ILE A N 1
ATOM 1611 C CA . ILE A 1 203 ? -54.661 3.919 -34.786 1.00 55.34 203 ILE A CA 1
ATOM 1612 C C . ILE A 1 203 ? -55.754 4.021 -35.863 1.00 55.34 203 ILE A C 1
ATOM 1614 O O . ILE A 1 203 ? -56.797 4.633 -35.654 1.00 55.34 203 ILE A O 1
ATOM 1618 N N . SER A 1 204 ? -55.507 3.488 -37.062 1.00 60.75 204 SER A N 1
ATOM 1619 C CA . SER A 1 204 ? -56.472 3.551 -38.181 1.00 60.75 204 SER A CA 1
ATOM 1620 C C . SER A 1 204 ? -57.094 2.206 -38.573 1.00 60.75 204 SER A C 1
ATOM 1622 O O . SER A 1 204 ? -57.747 2.128 -39.605 1.00 60.75 204 SER A O 1
ATOM 1624 N N . ALA A 1 205 ? -56.964 1.160 -37.750 1.00 62.19 205 ALA A N 1
ATOM 1625 C CA . ALA A 1 205 ? -57.492 -0.175 -38.071 1.00 62.19 205 ALA A CA 1
ATOM 1626 C C . ALA A 1 205 ? -58.584 -0.697 -37.112 1.00 62.19 205 ALA A C 1
ATOM 1628 O O . ALA A 1 205 ? -58.886 -1.886 -37.129 1.00 62.19 205 ALA A O 1
ATOM 1629 N N . PHE A 1 206 ? -59.197 0.155 -36.280 1.00 55.72 206 PHE A N 1
ATOM 1630 C CA . PHE A 1 206 ? -60.148 -0.308 -35.251 1.00 55.72 206 PHE A CA 1
ATOM 1631 C C . PHE A 1 206 ? -61.636 -0.281 -35.657 1.00 55.72 206 PHE A C 1
ATOM 1633 O O . PHE A 1 206 ? -62.480 -0.763 -34.913 1.00 55.72 206 PHE A O 1
ATOM 1640 N N . THR A 1 207 ? -61.997 0.236 -36.836 1.00 59.78 207 THR A N 1
ATOM 1641 C CA . THR A 1 207 ? -63.408 0.337 -37.278 1.00 59.78 207 THR A CA 1
ATOM 1642 C C . THR A 1 207 ? -63.772 -0.567 -38.458 1.00 59.78 207 THR A C 1
ATOM 1644 O O . THR A 1 207 ? -64.910 -0.533 -38.924 1.00 59.78 207 THR A O 1
ATOM 1647 N N . GLN A 1 208 ? -62.855 -1.416 -38.934 1.00 59.44 208 GLN A N 1
ATOM 1648 C CA . GLN A 1 208 ? -63.088 -2.202 -40.152 1.00 59.44 208 GLN A CA 1
ATOM 1649 C C . GLN A 1 208 ? -63.865 -3.514 -39.931 1.00 59.44 208 GLN A C 1
ATOM 1651 O O . GLN A 1 208 ? -64.416 -4.037 -40.891 1.00 59.44 208 GLN A O 1
ATOM 1656 N N . ASN A 1 209 ? -63.997 -4.017 -38.696 1.00 55.78 209 ASN A N 1
ATOM 1657 C CA . ASN A 1 209 ? -64.681 -5.298 -38.442 1.00 55.78 209 ASN A CA 1
ATOM 1658 C C . ASN A 1 209 ? -66.108 -5.184 -37.870 1.00 55.78 209 ASN A C 1
ATOM 1660 O O . ASN A 1 209 ? -66.725 -6.200 -37.591 1.00 55.78 209 ASN A O 1
ATOM 1664 N N . ILE A 1 210 ? -66.663 -3.977 -37.704 1.00 60.56 210 ILE A N 1
ATOM 1665 C CA . ILE A 1 210 ? -68.045 -3.816 -37.197 1.00 60.56 210 ILE A CA 1
ATOM 1666 C C . ILE A 1 210 ? -69.072 -3.816 -38.348 1.00 60.56 210 ILE A C 1
ATOM 1668 O O . ILE A 1 210 ? -70.246 -4.083 -38.130 1.00 60.56 210 ILE A O 1
ATOM 1672 N N . LYS A 1 211 ? -68.652 -3.569 -39.600 1.00 58.25 211 LYS A N 1
ATOM 1673 C CA . LYS A 1 211 ? -69.576 -3.523 -40.751 1.00 58.25 211 LYS A CA 1
ATOM 1674 C C . LYS A 1 211 ? -69.909 -4.880 -41.379 1.00 58.25 211 LYS A C 1
ATOM 1676 O O . LYS A 1 211 ? -70.870 -4.934 -42.136 1.00 58.25 211 LYS A O 1
ATOM 1681 N N . ASN A 1 212 ? -69.178 -5.949 -41.063 1.00 60.38 212 ASN A N 1
ATOM 1682 C CA . ASN A 1 212 ? -69.407 -7.256 -41.692 1.00 60.38 212 ASN A CA 1
ATOM 1683 C C . ASN A 1 212 ? -70.401 -8.155 -40.932 1.00 60.38 212 ASN A C 1
ATOM 1685 O O . ASN A 1 212 ? -70.857 -9.132 -41.508 1.00 60.38 212 ASN A O 1
ATOM 1689 N N . ASP A 1 213 ? -70.803 -7.798 -39.706 1.00 61.34 213 ASP A N 1
ATOM 1690 C CA . ASP A 1 213 ? -71.780 -8.563 -38.903 1.00 61.34 213 ASP A CA 1
ATOM 1691 C C . ASP A 1 213 ? -73.223 -8.024 -39.002 1.00 61.34 213 ASP A C 1
ATOM 1693 O O . ASP A 1 213 ? -74.114 -8.457 -38.279 1.00 61.34 213 ASP A O 1
ATOM 1697 N N . THR A 1 214 ? -73.497 -7.057 -39.886 1.00 60.78 214 THR A N 1
ATOM 1698 C CA . THR A 1 214 ? -74.861 -6.513 -40.105 1.00 60.78 214 THR A CA 1
ATOM 1699 C C . THR A 1 214 ? -75.383 -6.813 -41.516 1.00 60.78 214 THR A C 1
ATOM 1701 O O . THR A 1 214 ? -76.323 -6.183 -41.984 1.00 60.78 214 THR A O 1
ATOM 1704 N N . SER A 1 215 ? -74.780 -7.777 -42.219 1.00 60.03 215 SER A N 1
ATOM 1705 C CA . SER A 1 215 ? -75.184 -8.174 -43.580 1.00 60.03 215 SER A CA 1
ATOM 1706 C C . SER A 1 215 ? -75.579 -9.648 -43.713 1.00 60.03 215 SER A C 1
ATOM 1708 O O . SER A 1 215 ? -75.780 -10.111 -44.827 1.00 60.03 215 SER A O 1
ATOM 1710 N N . GLU A 1 216 ? -75.741 -10.369 -42.601 1.00 63.00 216 GLU A N 1
ATOM 1711 C CA . GLU A 1 216 ? -76.337 -11.713 -42.575 1.00 63.00 216 GLU A CA 1
ATOM 1712 C C . GLU A 1 216 ? -77.445 -11.790 -41.517 1.00 63.00 216 GLU A C 1
ATOM 1714 O O . GLU A 1 216 ? -77.409 -12.573 -40.575 1.00 63.00 216 GLU A O 1
ATOM 1719 N N . THR A 1 217 ? -78.452 -10.927 -41.636 1.00 57.59 217 THR A N 1
ATOM 1720 C CA . THR A 1 217 ? -79.811 -11.187 -41.141 1.00 57.59 217 THR A CA 1
ATOM 1721 C C . THR A 1 217 ? -80.755 -10.295 -41.951 1.00 57.59 217 THR A C 1
ATOM 1723 O O . THR A 1 217 ? -80.547 -9.085 -41.979 1.00 57.59 217 THR A O 1
ATOM 1726 N N . ILE A 1 218 ? -81.785 -10.895 -42.562 1.00 51.19 218 ILE A N 1
ATOM 1727 C CA . ILE A 1 218 ? -82.757 -10.355 -43.543 1.00 51.19 218 ILE A CA 1
ATOM 1728 C C . ILE A 1 218 ? -82.344 -10.597 -4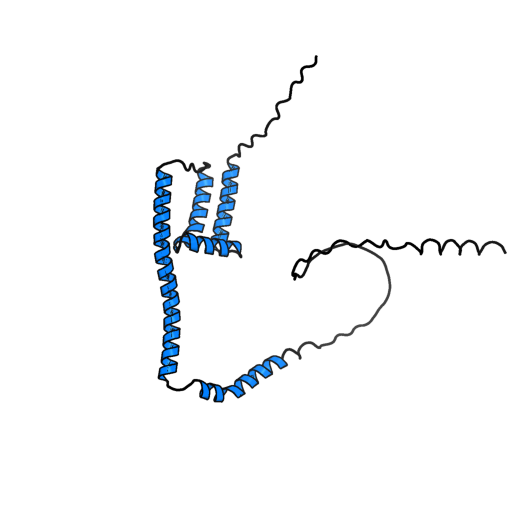5.014 1.00 51.19 218 ILE A C 1
ATOM 1730 O O . ILE A 1 218 ? -81.927 -9.678 -45.711 1.00 51.19 218 ILE A O 1
ATOM 1734 N N . GLU A 1 219 ? -82.414 -11.846 -45.482 1.00 43.72 219 GLU A N 1
ATOM 1735 C CA . GLU A 1 219 ? -83.525 -12.428 -46.274 1.00 43.72 219 GLU A CA 1
ATOM 1736 C C . GLU A 1 219 ? -83.369 -13.954 -46.379 1.00 43.72 219 GLU A C 1
ATOM 1738 O O . GLU A 1 219 ? -82.215 -14.429 -46.477 1.00 43.72 219 GLU A O 1
#